Protein AF-A0A183CLP3-F1 (afdb_monomer)

Radius of gyration: 28.44 Å; Cα contacts (8 Å, |Δi|>4): 138; chains: 1; bounding box: 74×39×78 Å

Sequence (219 aa):
MEYVHDFCFVESTYYVPFNNTVPVLGQRNKGADRLNYYQWVPFILVAMALFSQFTHYFWSFCNMLSEKDLPNILRKVCGTDDGEEQSITAGIGRHFNVVLLANANDLKPEDKKRRKSHLIRTTFARNYLAVLYLFTKLLYLLVNIVQFKFISVFLGVNKLPNWGFAVLNSFMTHGSSWEHNGLFPRVTLCDLKIRQPDEHFLDFTVQCVLVANFVSLFK

Mean predicted aligned error: 13.68 Å

Foldseek 3Di:
DVVVQVVQVVDWWFDDFPVDDDDDPVPDPVPDGTPPLLVCVVVVVVVLVVLLCVLVVVLVVVVVVDPQPLVVLLCVLVVVPPDDDDDPVVVVVSVVVSLVVSLVVLPPDDDDDDDPPCVVVVVCVSSVNVVSVVVSVVVSVVSVVVSVCVVCVSQVVNVDPCSVVVCVCCCVPPNPVCSPPVRLDQKTKDWDFDDDPPDDTDIDIDIDGDVSSVVVVPD

Secondary structure (DSSP, 8-state):
-HHHHHHHHHSPPB---TTS----TTT--TTTSB-THHHHHHHHHHHHHHHHHHHHHHHHHHHHHS-S-HHHHHHHHHTT-SS----HHHHHHHHHHHHHHHHHHT-----S---TTSHHHHHHHHTHHHHHHHHHHHHHHHHHHHHHHHHHHHTT-TT-TTHHHHHHHHHHHHS--HHHH-SS-SEEEEEEEEPPSSSS-EEEEEEEE-GGGTGGG--

Structure (mmCIF, N/CA/C/O backbone):
data_AF-A0A183CLP3-F1
#
_entry.id   AF-A0A183CLP3-F1
#
loop_
_atom_site.group_PDB
_atom_site.id
_atom_site.type_symbol
_atom_site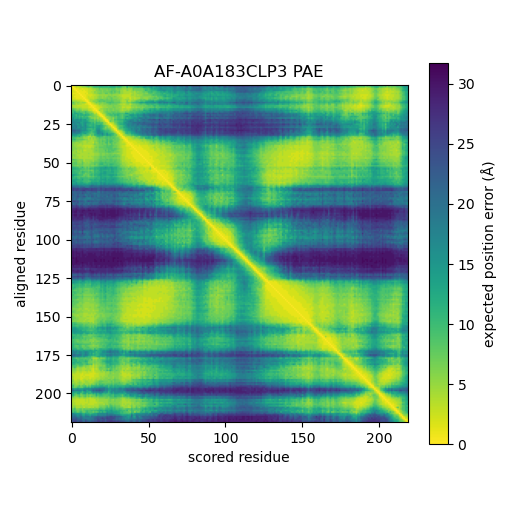.label_atom_id
_atom_site.label_alt_id
_atom_site.label_comp_id
_atom_site.label_asym_id
_atom_site.label_entity_id
_atom_site.label_seq_id
_atom_site.pdbx_PDB_ins_code
_atom_site.Cartn_x
_atom_site.Cartn_y
_atom_site.Cartn_z
_atom_site.occupancy
_atom_site.B_iso_or_equiv
_atom_site.auth_seq_id
_atom_site.auth_comp_id
_atom_site.auth_asym_id
_atom_site.auth_atom_id
_atom_site.pdbx_PDB_model_num
ATOM 1 N N . MET A 1 1 ? -15.075 -19.571 23.668 1.00 66.31 1 MET A N 1
ATOM 2 C CA . MET A 1 1 ? -14.189 -18.415 23.400 1.00 66.31 1 MET A CA 1
ATOM 3 C C . MET A 1 1 ? -13.845 -18.295 21.920 1.00 66.31 1 MET A C 1
ATOM 5 O O . MET A 1 1 ? -13.828 -17.176 21.434 1.00 66.31 1 MET A O 1
ATOM 9 N N . GLU A 1 2 ? -13.660 -19.404 21.194 1.00 81.38 2 GLU A N 1
ATOM 10 C CA . GLU A 1 2 ? -13.361 -19.394 19.745 1.00 81.38 2 GLU A CA 1
ATOM 11 C C . GLU A 1 2 ? -14.422 -18.666 18.903 1.00 81.38 2 GLU A C 1
ATOM 13 O O . GLU A 1 2 ? -14.082 -17.747 18.173 1.00 81.38 2 GLU A O 1
ATOM 18 N N . TYR A 1 3 ? -15.717 -18.947 19.111 1.00 84.75 3 TYR A N 1
ATOM 19 C CA . TYR A 1 3 ? -16.796 -18.239 18.402 1.00 84.75 3 TYR A CA 1
ATOM 20 C C . TYR A 1 3 ? -16.725 -16.710 18.543 1.00 84.75 3 TYR A C 1
ATOM 22 O O . TYR A 1 3 ? -16.920 -15.992 17.572 1.00 84.75 3 TYR A O 1
ATOM 30 N N . VAL A 1 4 ? -16.443 -16.204 19.749 1.00 83.88 4 VAL A N 1
ATOM 31 C CA . VAL A 1 4 ? -16.360 -14.757 20.006 1.00 83.88 4 VAL A CA 1
ATOM 32 C C . VAL A 1 4 ? -15.170 -14.148 19.273 1.00 83.88 4 VAL A C 1
ATOM 34 O O . VAL A 1 4 ? -15.296 -13.069 18.706 1.00 83.88 4 VAL A O 1
ATOM 37 N N . HIS A 1 5 ? -14.034 -14.845 19.264 1.00 83.25 5 HIS A N 1
ATOM 38 C CA . HIS A 1 5 ? -12.850 -14.409 18.536 1.00 83.25 5 HIS A CA 1
ATOM 39 C C . HIS A 1 5 ? -13.123 -14.319 17.030 1.00 83.25 5 HIS A C 1
ATOM 41 O O . HIS A 1 5 ? -12.868 -13.280 16.425 1.00 83.25 5 HIS A O 1
ATOM 47 N N . ASP A 1 6 ? -13.703 -15.366 16.445 1.00 84.81 6 ASP A N 1
ATOM 48 C CA . ASP A 1 6 ? -13.966 -15.418 15.006 1.00 84.81 6 ASP A CA 1
ATOM 49 C C . ASP A 1 6 ? -15.061 -14.431 14.598 1.00 84.81 6 ASP A C 1
ATOM 51 O O . ASP A 1 6 ? -14.925 -13.719 13.602 1.00 84.81 6 ASP A O 1
ATOM 55 N N . PHE A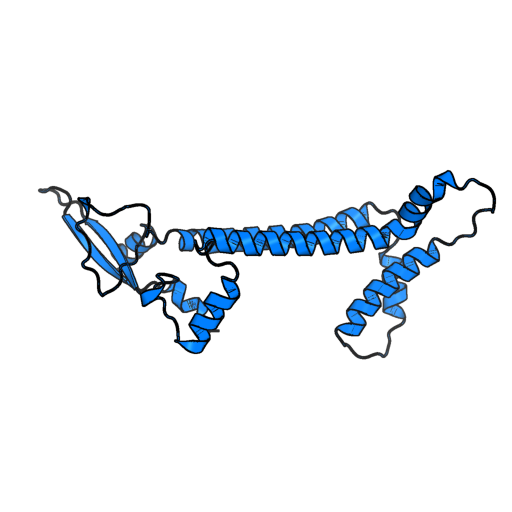 1 7 ? -16.114 -14.312 15.411 1.00 86.56 7 PHE A N 1
ATOM 56 C CA . PHE A 1 7 ? -17.159 -13.315 15.210 1.00 86.56 7 PHE A CA 1
ATOM 57 C C . PHE A 1 7 ? -16.581 -11.900 15.235 1.00 86.56 7 PHE A C 1
ATOM 59 O O . PHE A 1 7 ? -16.846 -11.126 14.324 1.00 86.56 7 PHE A O 1
ATOM 66 N N . CYS A 1 8 ? -15.757 -11.570 16.232 1.00 83.38 8 CYS A N 1
ATOM 67 C CA . CYS A 1 8 ? -15.136 -10.250 16.342 1.00 83.38 8 CYS A CA 1
ATOM 68 C C . CYS A 1 8 ? -14.033 -9.992 15.312 1.00 83.38 8 CYS A C 1
ATOM 70 O O . CYS A 1 8 ? -13.640 -8.846 15.129 1.00 83.38 8 CYS A O 1
ATOM 72 N N . PHE A 1 9 ? -13.507 -11.025 14.655 1.00 82.00 9 PHE A N 1
ATOM 73 C CA . PHE A 1 9 ? -12.582 -10.858 13.537 1.00 82.00 9 PHE 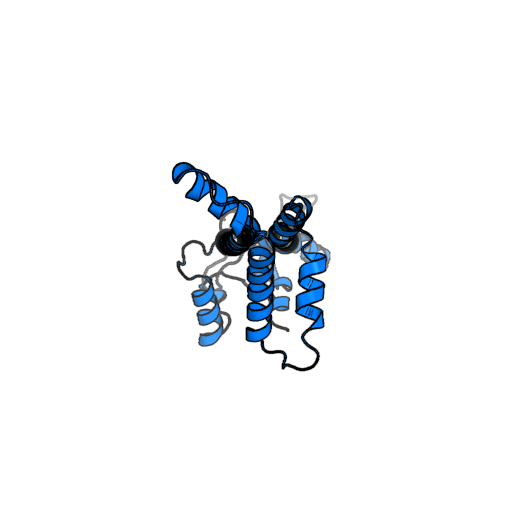A CA 1
ATOM 74 C C . PHE A 1 9 ? -13.320 -10.537 12.227 1.00 82.00 9 PHE A C 1
ATOM 76 O O . PHE A 1 9 ? -12.848 -9.732 11.417 1.00 82.00 9 PHE A O 1
ATOM 83 N N . VAL A 1 10 ? -14.475 -11.172 12.010 1.00 82.62 10 VAL A N 1
ATOM 84 C CA . VAL A 1 10 ? -15.325 -10.943 10.831 1.00 82.62 10 VAL A CA 1
ATOM 85 C C . VAL A 1 10 ? -16.116 -9.642 10.968 1.00 82.62 10 VAL A C 1
ATOM 87 O O . VAL A 1 10 ? -16.181 -8.855 10.022 1.00 82.62 10 VAL A O 1
ATOM 90 N N . GLU A 1 11 ? -16.695 -9.397 12.140 1.00 81.12 11 GLU A N 1
ATOM 91 C CA . GLU A 1 11 ? -17.378 -8.151 12.462 1.00 81.12 11 GLU A CA 1
ATOM 92 C C . GLU A 1 11 ? -16.351 -7.042 12.698 1.00 81.12 11 GLU A C 1
ATOM 94 O O . GLU A 1 11 ? -15.286 -7.230 13.280 1.00 81.12 11 GLU A O 1
ATOM 99 N N . SER A 1 12 ? -16.674 -5.844 12.238 1.00 73.88 12 SER A N 1
ATOM 100 C CA . SER A 1 12 ? -15.799 -4.692 12.375 1.00 73.88 12 SER A CA 1
ATOM 101 C C . SER A 1 12 ? -15.545 -4.319 13.845 1.00 73.88 12 SER A C 1
ATOM 103 O O . SER A 1 12 ? -16.479 -3.944 14.558 1.00 73.88 12 SER A O 1
ATOM 105 N N . THR A 1 13 ? -14.284 -4.297 14.277 1.00 82.62 13 THR A N 1
ATOM 106 C CA . THR A 1 13 ? -13.895 -3.754 15.590 1.00 82.62 13 THR A CA 1
ATOM 107 C C . THR A 1 13 ? -13.641 -2.251 15.528 1.00 82.62 13 THR A C 1
ATOM 109 O O . THR A 1 13 ? -13.466 -1.680 14.448 1.00 82.62 13 THR A O 1
ATOM 112 N N . TYR A 1 14 ? -13.627 -1.588 16.683 1.00 82.25 14 TYR A N 1
ATOM 113 C CA . TYR A 1 14 ? -13.328 -0.160 16.781 1.00 82.25 14 TYR A CA 1
ATOM 114 C C . TYR A 1 14 ? -12.374 0.140 17.940 1.00 82.25 14 TYR A C 1
ATOM 116 O O . TYR A 1 14 ? -12.229 -0.653 18.873 1.00 82.25 14 TYR A O 1
ATOM 124 N N . TYR A 1 15 ? -11.691 1.282 17.871 1.00 81.38 15 TYR A N 1
ATOM 125 C CA . TYR A 1 15 ? -10.772 1.736 18.914 1.00 81.38 15 TYR A CA 1
ATOM 126 C C . TYR A 1 15 ? -11.369 2.904 19.698 1.00 81.38 15 TYR A C 1
ATOM 128 O O . TYR A 1 15 ? -11.910 3.837 19.113 1.00 81.38 15 TYR A O 1
ATOM 136 N N . VAL A 1 16 ? -11.252 2.856 21.027 1.00 79.44 16 VAL A N 1
ATOM 137 C CA . VAL A 1 16 ? -11.600 3.962 21.926 1.00 79.44 16 VAL A CA 1
ATOM 138 C C . VAL A 1 16 ? -10.416 4.197 22.861 1.00 79.44 16 VAL A C 1
ATOM 140 O O . VAL A 1 16 ? -9.951 3.235 23.476 1.00 79.44 16 VAL A O 1
ATOM 143 N N . PRO A 1 17 ? -9.925 5.442 22.992 1.00 77.50 17 PRO A N 1
ATOM 144 C CA . PRO A 1 17 ? -8.890 5.769 23.964 1.00 77.50 17 PRO A CA 1
ATOM 145 C C . PRO A 1 17 ? -9.342 5.455 25.391 1.00 77.50 17 PRO A C 1
ATOM 147 O O . PRO A 1 17 ? -10.476 5.759 25.753 1.00 77.50 17 PRO A O 1
ATOM 150 N N . PHE A 1 18 ? -8.440 4.939 26.230 1.00 71.81 18 PHE A N 1
ATOM 151 C CA . PHE A 1 18 ? -8.744 4.574 27.624 1.00 71.81 18 PHE A CA 1
ATOM 152 C C . PHE A 1 18 ? -9.272 5.730 28.485 1.00 71.81 18 PHE A C 1
ATOM 154 O O . PHE A 1 18 ? -9.944 5.493 29.483 1.00 71.81 18 PHE A O 1
ATOM 161 N N . ASN A 1 19 ? -8.980 6.977 28.106 1.00 73.12 19 ASN A N 1
ATOM 162 C CA . ASN A 1 19 ? -9.450 8.163 28.821 1.00 73.12 19 ASN A CA 1
ATOM 163 C C . ASN A 1 19 ? -10.939 8.477 28.569 1.00 73.12 19 ASN A C 1
ATOM 165 O O . ASN A 1 19 ? -11.533 9.273 29.290 1.00 73.12 19 ASN A O 1
ATOM 169 N N . ASN A 1 20 ? -11.545 7.870 27.543 1.00 72.12 20 ASN A N 1
ATOM 170 C CA . ASN A 1 20 ? -12.933 8.108 27.165 1.00 72.12 20 ASN A CA 1
ATOM 171 C C . ASN A 1 20 ? -13.816 6.939 27.610 1.00 72.12 20 ASN A C 1
ATOM 173 O O . ASN A 1 20 ? -13.448 5.772 27.482 1.00 72.12 20 ASN A O 1
ATOM 177 N N . THR A 1 21 ? -15.020 7.245 28.093 1.00 71.31 21 THR A N 1
ATOM 178 C CA . THR A 1 21 ? -16.019 6.214 28.378 1.00 71.31 21 THR A CA 1
ATOM 179 C C . THR A 1 21 ? -16.532 5.610 27.076 1.00 71.31 21 THR A C 1
ATOM 181 O O . THR A 1 21 ? -16.711 6.297 26.069 1.00 71.31 21 THR A O 1
ATOM 184 N N . VAL A 1 22 ? -16.768 4.298 27.084 1.00 68.12 22 VAL A N 1
ATOM 185 C CA . VAL A 1 22 ? -17.326 3.592 25.930 1.00 68.12 22 VAL A CA 1
ATOM 186 C C . VAL A 1 22 ? -18.768 4.085 25.720 1.00 68.12 22 VAL A C 1
ATOM 188 O O . VAL A 1 22 ? -19.606 3.866 26.596 1.00 68.12 22 VAL A O 1
ATOM 191 N N . PRO A 1 23 ? -19.089 4.763 24.598 1.00 66.44 23 PRO A N 1
ATOM 192 C CA . PRO A 1 23 ? -20.415 5.336 24.398 1.00 66.44 23 PRO A CA 1
ATOM 193 C C . PRO A 1 23 ? -21.460 4.228 24.245 1.00 66.44 23 PRO A C 1
ATOM 195 O O . PRO A 1 23 ? -21.172 3.170 23.671 1.00 66.44 23 PRO A O 1
ATOM 198 N N . VAL A 1 24 ? -22.676 4.487 24.733 1.00 64.19 24 VAL A N 1
ATOM 199 C CA . VAL A 1 24 ? -23.820 3.566 24.655 1.00 64.19 24 VAL A CA 1
ATOM 200 C C . VAL A 1 24 ? -24.103 3.213 23.187 1.00 64.19 24 VAL A C 1
ATOM 202 O O . VAL A 1 24 ? -24.084 4.086 22.317 1.00 64.19 24 VAL A O 1
ATOM 205 N N . LEU A 1 25 ? -24.380 1.934 22.905 1.00 60.78 25 LEU A N 1
ATOM 206 C CA . LEU A 1 25 ? -24.500 1.349 21.555 1.00 60.78 25 LEU A CA 1
ATOM 207 C C . LEU A 1 25 ? -25.425 2.116 20.584 1.00 60.78 25 LEU A C 1
ATOM 209 O O . LEU A 1 25 ? -25.215 2.064 19.371 1.00 60.78 25 LEU A O 1
ATOM 213 N N . GLY A 1 26 ? -26.423 2.848 21.094 1.00 59.03 26 GLY A N 1
ATOM 214 C CA . GLY A 1 26 ? -27.368 3.648 20.302 1.00 59.03 26 GLY A CA 1
ATOM 215 C C . GLY A 1 26 ? -26.845 5.005 19.805 1.00 59.03 26 GLY A C 1
ATOM 216 O O . GLY A 1 26 ? -27.371 5.524 18.826 1.00 59.03 26 GLY A O 1
ATOM 217 N N . GLN A 1 27 ? -25.803 5.566 20.428 1.00 55.53 27 GLN A N 1
ATOM 218 C CA . GLN A 1 27 ? -25.208 6.870 20.072 1.00 55.53 27 GLN A CA 1
ATOM 219 C C . GLN A 1 27 ? -23.862 6.741 19.348 1.00 55.53 27 GLN A C 1
ATOM 221 O O . GLN A 1 27 ? -23.207 7.738 19.042 1.00 55.53 27 GLN A O 1
ATOM 226 N N . ARG A 1 28 ? -23.415 5.512 19.081 1.00 62.09 28 ARG A N 1
ATOM 227 C CA . ARG A 1 28 ? -22.107 5.269 18.482 1.00 62.09 28 ARG A CA 1
ATOM 228 C C . ARG A 1 28 ? -22.134 5.672 17.005 1.00 62.09 28 ARG A C 1
ATOM 230 O O . ARG A 1 28 ? -22.948 5.162 16.236 1.00 62.09 28 ARG A O 1
ATOM 237 N N . ASN A 1 29 ? -21.220 6.551 16.591 1.00 57.66 29 ASN A N 1
ATOM 238 C CA . ASN A 1 29 ? -20.982 6.857 15.179 1.00 57.66 29 ASN A CA 1
ATOM 239 C C . ASN A 1 29 ? -20.430 5.601 14.489 1.00 57.66 29 ASN A C 1
ATOM 241 O O . ASN A 1 29 ? -19.223 5.390 14.413 1.00 57.66 29 ASN A O 1
ATOM 245 N N . LYS A 1 30 ? -21.335 4.742 14.002 1.00 54.31 30 LYS A N 1
ATOM 246 C CA . LYS A 1 30 ? -21.045 3.392 13.486 1.00 54.31 30 LYS A CA 1
ATOM 247 C C . LYS A 1 30 ? -20.032 3.339 12.337 1.00 54.31 30 LYS A C 1
ATOM 249 O O . LYS A 1 30 ? -19.609 2.238 12.012 1.00 54.31 30 LYS A O 1
ATOM 254 N N . GLY A 1 31 ? -19.671 4.467 11.722 1.00 54.44 31 GLY A N 1
ATOM 255 C CA . GLY A 1 31 ? -18.815 4.515 10.535 1.00 54.44 31 GLY A CA 1
ATOM 256 C C . GLY A 1 31 ? -17.416 5.112 10.715 1.00 54.44 31 GLY A C 1
ATOM 257 O O . GLY A 1 31 ? -16.591 4.893 9.838 1.00 54.44 31 GLY A O 1
ATOM 258 N N . ALA A 1 32 ? -17.126 5.857 11.790 1.00 53.19 32 ALA A N 1
ATOM 259 C CA . ALA A 1 32 ? -15.898 6.667 11.844 1.00 53.19 32 ALA A CA 1
ATOM 260 C C . ALA A 1 32 ? -14.661 5.916 12.375 1.00 53.19 32 ALA A C 1
ATOM 262 O O . ALA A 1 32 ? -13.563 6.170 11.895 1.00 53.19 32 ALA A O 1
ATOM 263 N N . ASP A 1 33 ? -14.845 4.948 13.282 1.00 60.31 33 ASP A N 1
ATOM 264 C CA . ASP A 1 33 ? -13.731 4.301 14.004 1.00 60.31 33 ASP A CA 1
ATOM 265 C C . ASP A 1 33 ? -13.612 2.790 13.740 1.00 60.31 33 ASP A C 1
ATOM 267 O O . ASP A 1 33 ? -12.948 2.072 14.488 1.00 60.31 33 ASP A O 1
ATOM 271 N N . ARG A 1 34 ? -14.275 2.273 12.696 1.00 70.25 34 ARG A N 1
ATOM 272 C CA . ARG A 1 34 ? -14.263 0.835 12.387 1.00 70.25 34 ARG A CA 1
ATOM 273 C C . ARG A 1 34 ? -12.998 0.424 11.625 1.00 70.25 34 ARG A C 1
ATOM 275 O O . ARG A 1 34 ? -12.701 0.946 10.553 1.00 70.25 34 ARG A O 1
ATOM 282 N N . LEU A 1 35 ? -12.293 -0.583 12.131 1.00 73.88 35 LEU A N 1
ATOM 283 C CA . LEU A 1 35 ? -10.988 -1.058 11.651 1.00 73.88 35 LEU A CA 1
ATOM 284 C C . LEU A 1 35 ? -11.101 -2.093 10.510 1.00 73.88 35 LEU A C 1
ATOM 286 O O . LEU A 1 35 ? -10.390 -3.094 10.483 1.00 73.88 35 LEU A O 1
ATOM 290 N N . ASN A 1 36 ? -11.974 -1.852 9.528 1.00 74.88 36 ASN A N 1
ATOM 291 C CA . ASN A 1 36 ? -12.239 -2.809 8.437 1.00 74.88 36 ASN A CA 1
ATOM 292 C C . ASN A 1 36 ? -11.102 -2.968 7.425 1.00 74.88 36 ASN A C 1
ATOM 294 O O . ASN A 1 36 ? -11.107 -3.898 6.621 1.00 74.88 36 ASN A O 1
ATOM 298 N N . TYR A 1 37 ? -10.117 -2.073 7.438 1.00 78.38 37 TYR A N 1
ATOM 299 C CA . TYR A 1 37 ? -9.035 -2.096 6.461 1.00 78.38 37 TYR A CA 1
ATOM 300 C C . TYR A 1 37 ? -8.170 -3.362 6.571 1.00 78.38 37 TYR A C 1
ATOM 302 O O . TYR A 1 37 ? -7.707 -3.855 5.546 1.00 78.38 37 TYR A O 1
ATOM 310 N N . TYR A 1 38 ? -8.012 -3.955 7.763 1.00 79.25 38 TYR A N 1
ATOM 311 C CA . TYR A 1 38 ? -7.188 -5.158 7.963 1.00 79.25 38 TYR A CA 1
ATOM 312 C C . TYR A 1 38 ? -7.648 -6.369 7.145 1.00 79.25 38 TYR A C 1
ATOM 314 O O . TYR A 1 38 ? -6.811 -7.142 6.683 1.00 79.25 38 TYR A O 1
ATOM 322 N N . GLN A 1 39 ? -8.954 -6.508 6.910 1.00 83.00 39 GLN A N 1
ATOM 323 C CA . GLN A 1 39 ? -9.508 -7.593 6.094 1.00 83.00 39 GLN A CA 1
ATOM 324 C C . GLN A 1 39 ? -9.093 -7.462 4.617 1.00 83.00 39 GLN A C 1
ATOM 326 O O . GLN A 1 39 ? -8.909 -8.459 3.923 1.00 83.00 39 GLN A O 1
ATOM 331 N N . TRP A 1 40 ? -8.891 -6.229 4.141 1.00 86.25 40 TRP A N 1
ATOM 332 C CA . TRP A 1 40 ? -8.571 -5.924 2.744 1.00 86.25 40 TRP A CA 1
ATOM 333 C C . TRP A 1 40 ? -7.075 -5.770 2.461 1.00 86.25 40 TRP A C 1
ATOM 335 O O . TRP A 1 40 ? -6.668 -5.860 1.301 1.00 86.25 40 TRP A O 1
ATOM 345 N N . VAL A 1 41 ? -6.249 -5.578 3.496 1.00 87.62 41 VAL A N 1
ATOM 346 C CA . VAL A 1 41 ? -4.792 -5.396 3.366 1.00 87.62 41 VAL A CA 1
ATOM 347 C C . VAL A 1 41 ? -4.136 -6.473 2.483 1.00 87.62 41 VAL A C 1
ATOM 349 O O . VAL A 1 41 ? -3.441 -6.082 1.545 1.00 87.62 41 VAL A O 1
ATOM 352 N N . PRO A 1 42 ? -4.352 -7.793 2.681 1.00 88.50 42 PRO A N 1
ATOM 353 C CA . PRO A 1 42 ? -3.677 -8.812 1.871 1.00 88.50 42 PRO A CA 1
ATOM 354 C C . PRO A 1 42 ? -4.020 -8.717 0.379 1.00 88.50 42 PRO A C 1
ATOM 356 O O . PRO A 1 42 ? -3.134 -8.776 -0.471 1.00 88.50 42 PRO A O 1
ATOM 359 N N . PHE A 1 43 ? -5.297 -8.505 0.053 1.00 91.19 43 PHE A N 1
ATOM 360 C CA . PHE A 1 43 ? -5.761 -8.387 -1.331 1.00 91.19 43 PHE A CA 1
ATOM 361 C C . PHE A 1 43 ? -5.214 -7.130 -2.006 1.00 91.19 43 PHE A C 1
ATOM 363 O O . PHE A 1 43 ? -4.776 -7.170 -3.156 1.00 91.19 43 PHE A O 1
ATOM 370 N N . ILE A 1 44 ? -5.186 -6.021 -1.269 1.00 91.00 44 ILE A N 1
ATOM 371 C CA . ILE A 1 44 ? -4.639 -4.751 -1.738 1.00 91.00 44 ILE A CA 1
ATOM 372 C C . ILE A 1 44 ? -3.130 -4.857 -1.967 1.00 91.00 44 ILE A C 1
ATOM 374 O O . ILE A 1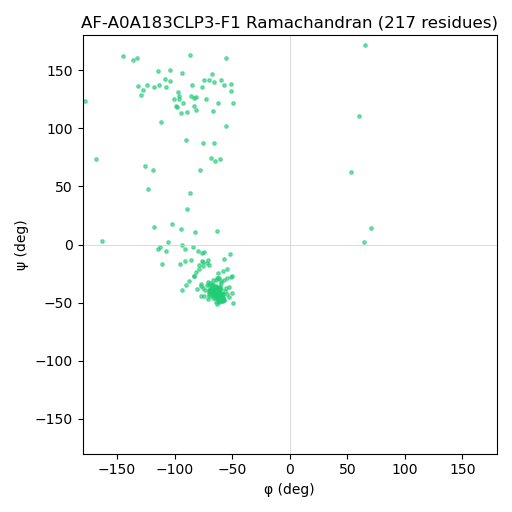 44 ? -2.645 -4.377 -2.988 1.00 91.00 44 ILE A O 1
ATOM 378 N N . LEU A 1 45 ? -2.381 -5.505 -1.072 1.00 90.31 45 LEU A N 1
ATOM 379 C CA . LEU A 1 45 ? -0.939 -5.715 -1.241 1.00 90.31 45 LEU A CA 1
ATOM 380 C C . LEU A 1 45 ? -0.633 -6.530 -2.502 1.00 90.31 45 LEU A C 1
ATOM 382 O O . LEU A 1 45 ? 0.253 -6.153 -3.269 1.00 90.31 45 LEU A O 1
ATOM 386 N N . VAL A 1 46 ? -1.401 -7.592 -2.762 1.00 93.00 46 VAL A N 1
ATOM 387 C CA . VAL A 1 46 ? -1.281 -8.373 -4.002 1.00 93.00 46 VAL A CA 1
ATOM 388 C C . VAL A 1 46 ? -1.614 -7.510 -5.220 1.00 93.00 46 VAL A C 1
ATOM 390 O O . VAL A 1 46 ? -0.845 -7.489 -6.180 1.00 93.00 46 VAL A O 1
ATOM 393 N N . ALA A 1 47 ? -2.704 -6.742 -5.179 1.00 92.12 47 ALA A N 1
ATOM 394 C CA . ALA A 1 47 ? -3.072 -5.844 -6.272 1.00 92.12 47 ALA A CA 1
ATOM 395 C C . ALA A 1 47 ? -1.991 -4.781 -6.543 1.00 92.12 47 ALA A C 1
ATOM 397 O O . ALA A 1 47 ? -1.653 -4.525 -7.699 1.00 92.12 47 ALA A O 1
ATOM 398 N N . MET A 1 48 ? -1.391 -4.205 -5.498 1.00 91.56 48 MET A N 1
ATOM 399 C CA . MET A 1 48 ? -0.276 -3.263 -5.629 1.00 91.56 48 MET A CA 1
ATOM 400 C C . MET A 1 48 ? 0.968 -3.937 -6.217 1.00 91.56 48 MET A C 1
ATOM 402 O O . MET A 1 48 ? 1.611 -3.359 -7.094 1.00 91.56 48 MET A O 1
ATOM 406 N N . ALA A 1 49 ? 1.289 -5.166 -5.810 1.00 91.56 49 ALA A N 1
ATOM 407 C CA . ALA A 1 49 ? 2.400 -5.918 -6.390 1.00 91.56 49 ALA A CA 1
ATOM 408 C C . ALA A 1 49 ? 2.184 -6.182 -7.891 1.00 91.56 49 ALA A C 1
ATOM 410 O O . ALA A 1 49 ? 3.075 -5.921 -8.702 1.00 91.56 49 ALA A O 1
ATOM 411 N N . LEU A 1 50 ? 0.977 -6.604 -8.281 1.00 92.00 50 LEU A N 1
ATOM 412 C CA . LEU A 1 50 ? 0.605 -6.802 -9.686 1.00 92.00 50 LEU A CA 1
ATOM 413 C C . LEU A 1 50 ? 0.672 -5.494 -10.486 1.00 92.00 50 LEU A C 1
ATOM 415 O O . LEU A 1 50 ? 1.176 -5.476 -11.610 1.00 92.00 50 LEU A O 1
ATOM 419 N N . PHE A 1 51 ? 0.221 -4.385 -9.896 1.00 89.94 51 PHE A N 1
ATOM 420 C CA . PHE A 1 51 ? 0.296 -3.066 -10.522 1.00 89.94 51 PHE A CA 1
ATOM 421 C C . PHE A 1 51 ? 1.740 -2.571 -10.688 1.00 89.94 51 PHE A C 1
ATOM 423 O O . PHE A 1 51 ? 2.063 -1.944 -11.692 1.00 89.94 51 PHE A O 1
ATOM 430 N N . SER A 1 52 ? 2.641 -2.895 -9.757 1.00 88.88 52 SER A N 1
ATOM 431 C CA . SER A 1 52 ? 4.073 -2.614 -9.928 1.00 88.88 52 SER A CA 1
ATOM 432 C C . SER A 1 52 ? 4.661 -3.442 -11.076 1.00 88.88 52 SER A C 1
ATOM 434 O O . SER A 1 52 ? 5.340 -2.911 -11.960 1.00 88.88 52 SER A O 1
ATOM 436 N N . GLN A 1 53 ? 4.303 -4.727 -11.144 1.00 89.88 53 GLN A N 1
ATOM 437 C CA . GLN A 1 53 ? 4.754 -5.635 -12.197 1.00 89.88 53 GLN A CA 1
ATOM 438 C C . GLN A 1 53 ? 4.275 -5.215 -13.596 1.00 89.88 53 GLN A C 1
ATOM 440 O O . GLN A 1 53 ? 4.976 -5.443 -14.585 1.00 89.88 53 GLN A O 1
ATOM 445 N N . PHE A 1 54 ? 3.127 -4.539 -13.696 1.00 88.75 54 PHE A N 1
ATOM 446 C CA . PHE A 1 54 ? 2.627 -3.988 -14.958 1.00 88.75 54 PHE A CA 1
ATOM 447 C C . PHE A 1 54 ? 3.669 -3.117 -15.673 1.00 88.75 54 PHE A C 1
ATOM 449 O O . PHE A 1 54 ? 3.792 -3.188 -16.892 1.00 88.75 54 PHE A O 1
ATOM 456 N N . THR A 1 55 ? 4.482 -2.356 -14.936 1.00 85.19 55 THR A N 1
ATOM 457 C CA . THR A 1 55 ? 5.535 -1.517 -15.535 1.00 85.19 55 THR A CA 1
ATOM 458 C C . THR A 1 55 ? 6.644 -2.341 -16.200 1.00 85.19 55 THR A C 1
ATOM 460 O O . THR A 1 55 ? 7.133 -1.977 -17.272 1.00 85.19 55 THR A O 1
ATOM 463 N N . HIS A 1 56 ? 6.997 -3.492 -15.621 1.00 83.81 56 HIS A N 1
ATOM 464 C CA . HIS A 1 56 ? 7.953 -4.436 -16.198 1.00 83.81 56 HIS A CA 1
ATOM 465 C C . HIS A 1 56 ? 7.389 -5.130 -17.437 1.00 83.81 56 HIS A C 1
ATOM 467 O O . HIS A 1 56 ? 8.086 -5.252 -18.447 1.00 83.81 56 HIS A O 1
ATOM 473 N N . TYR A 1 57 ? 6.121 -5.543 -17.389 1.00 87.69 57 TYR A N 1
ATOM 474 C CA . TYR A 1 57 ? 5.455 -6.118 -18.556 1.00 87.69 57 TYR A CA 1
ATOM 475 C C . TYR A 1 57 ? 5.314 -5.104 -19.684 1.00 87.69 57 TYR A C 1
ATOM 477 O O . TYR A 1 57 ? 5.555 -5.455 -20.835 1.00 87.69 57 TYR A O 1
ATOM 485 N N . PHE A 1 58 ? 5.013 -3.846 -19.361 1.00 85.88 58 PHE A N 1
ATOM 486 C CA . PHE A 1 58 ? 4.957 -2.763 -20.334 1.00 85.88 58 PHE A CA 1
ATOM 487 C C . PHE A 1 58 ? 6.296 -2.600 -21.071 1.00 85.88 58 PHE A C 1
ATOM 489 O O . PHE A 1 58 ? 6.324 -2.604 -22.299 1.00 85.88 58 PHE A O 1
ATOM 496 N N . TRP A 1 59 ? 7.419 -2.572 -20.343 1.00 83.38 59 TRP A N 1
ATOM 497 C CA . TRP A 1 59 ? 8.762 -2.553 -20.940 1.00 83.38 59 TRP A CA 1
ATOM 498 C C . TRP A 1 59 ? 9.026 -3.764 -21.837 1.00 83.38 59 TRP A C 1
ATOM 500 O O . TRP A 1 59 ? 9.476 -3.614 -22.972 1.00 83.38 59 TRP A O 1
ATOM 510 N N . SER A 1 60 ? 8.728 -4.968 -21.347 1.00 82.38 60 SER A N 1
ATOM 511 C CA . SER A 1 60 ? 8.918 -6.207 -22.105 1.00 82.38 60 SER A CA 1
ATOM 512 C C . SE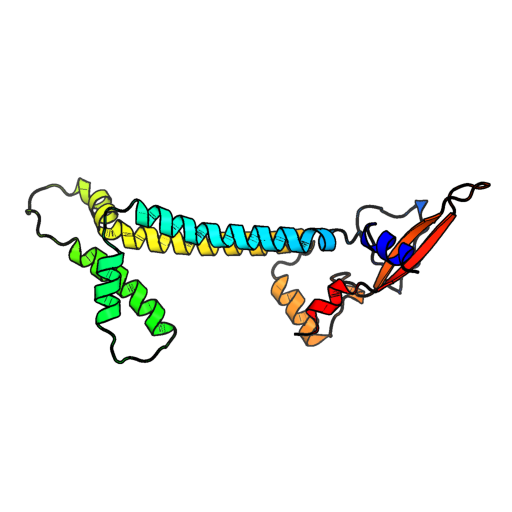R A 1 60 ? 8.086 -6.230 -23.389 1.00 82.38 60 SER A C 1
ATOM 514 O O . SER A 1 60 ? 8.588 -6.621 -24.438 1.00 82.38 60 SER A O 1
ATOM 516 N N . PHE A 1 61 ? 6.834 -5.780 -23.322 1.00 84.00 61 PHE A N 1
ATOM 517 C CA . PHE A 1 61 ? 5.928 -5.703 -24.461 1.00 84.00 61 PHE A CA 1
ATOM 518 C C . PHE A 1 61 ? 6.397 -4.675 -25.496 1.00 84.00 61 PHE A C 1
ATOM 520 O O . PHE A 1 61 ? 6.468 -4.989 -26.683 1.00 84.00 61 PHE A O 1
ATOM 527 N N . CYS A 1 62 ? 6.797 -3.475 -25.064 1.00 79.56 62 CYS A N 1
ATOM 528 C CA . CYS A 1 62 ? 7.349 -2.472 -25.973 1.00 79.56 62 CYS A CA 1
ATOM 529 C C . CYS A 1 62 ? 8.670 -2.926 -26.615 1.00 79.56 62 CYS A C 1
ATOM 531 O O . CYS A 1 62 ? 8.894 -2.647 -27.789 1.00 79.56 62 CYS A O 1
ATOM 533 N N . ASN A 1 63 ? 9.518 -3.663 -25.890 1.00 74.62 63 ASN A N 1
ATOM 534 C CA . ASN A 1 63 ? 10.729 -4.254 -26.466 1.00 74.62 63 ASN A CA 1
ATOM 535 C C . ASN A 1 63 ? 10.422 -5.373 -27.459 1.00 74.62 63 ASN A C 1
ATOM 537 O O . ASN A 1 63 ? 11.103 -5.467 -28.469 1.00 74.62 63 ASN A O 1
ATOM 541 N N . MET A 1 64 ? 9.407 -6.199 -27.194 1.00 73.00 64 MET A N 1
ATOM 542 C CA . MET A 1 64 ? 8.981 -7.265 -28.106 1.00 73.00 64 MET A CA 1
ATOM 543 C C . MET A 1 64 ? 8.443 -6.707 -29.429 1.00 73.00 64 MET A C 1
ATOM 545 O O . MET A 1 64 ? 8.670 -7.292 -30.481 1.00 73.00 64 MET A O 1
ATOM 549 N N . LEU A 1 65 ? 7.746 -5.569 -29.382 1.00 75.19 65 LEU A N 1
ATOM 550 C CA . LEU A 1 65 ? 7.283 -4.862 -30.579 1.00 75.19 65 LEU A CA 1
ATOM 551 C C . LEU A 1 65 ? 8.408 -4.116 -31.309 1.00 75.19 65 LEU A C 1
ATOM 553 O O . LEU A 1 65 ? 8.247 -3.743 -32.469 1.00 75.19 65 LEU A O 1
ATOM 557 N N . SER A 1 66 ? 9.532 -3.865 -30.637 1.00 68.69 66 SER A N 1
ATOM 558 C CA . SER A 1 66 ? 10.679 -3.196 -31.231 1.00 68.69 66 SER A CA 1
ATOM 559 C C . SER A 1 66 ? 11.494 -4.209 -32.035 1.00 68.69 66 SER A C 1
ATOM 561 O O . SER A 1 66 ? 12.124 -5.090 -31.468 1.00 68.69 66 SER A O 1
ATOM 563 N N . GLU A 1 67 ? 11.574 -4.028 -33.354 1.00 64.06 67 GLU A N 1
ATOM 564 C CA . GLU A 1 67 ? 12.339 -4.853 -34.318 1.00 64.06 67 GLU A CA 1
ATOM 565 C C . GLU A 1 67 ? 13.876 -4.833 -34.099 1.00 64.06 67 GLU A C 1
ATOM 567 O O . GLU A 1 67 ? 14.665 -5.257 -34.938 1.00 64.06 67 GLU A O 1
ATOM 572 N N . LYS A 1 68 ? 14.339 -4.301 -32.965 1.00 62.69 68 LYS A N 1
ATOM 573 C CA . LYS A 1 68 ? 15.752 -4.173 -32.607 1.00 62.69 68 LYS A CA 1
ATOM 574 C C . LYS A 1 68 ? 16.123 -5.337 -31.690 1.00 62.69 68 LYS A C 1
ATOM 576 O O . LYS A 1 68 ? 15.596 -5.419 -30.584 1.00 62.69 68 LYS A O 1
ATOM 581 N N . ASP A 1 69 ? 17.059 -6.187 -32.119 1.00 63.53 69 ASP A N 1
ATOM 582 C CA . ASP A 1 69 ? 17.569 -7.354 -31.375 1.00 63.53 69 ASP A CA 1
ATOM 583 C C . ASP A 1 69 ? 18.316 -6.968 -30.077 1.00 63.53 69 ASP A C 1
ATOM 585 O O . ASP A 1 69 ? 19.540 -7.094 -29.941 1.00 63.53 69 ASP A O 1
ATOM 589 N N . LEU A 1 70 ? 17.567 -6.517 -29.074 1.00 65.44 70 LEU A N 1
ATOM 590 C CA . LEU A 1 70 ? 18.062 -6.211 -27.736 1.00 65.44 70 LEU A CA 1
ATOM 591 C C . LEU A 1 70 ? 18.790 -7.400 -27.068 1.00 65.44 70 LEU A C 1
ATOM 593 O O . LEU A 1 70 ? 19.817 -7.154 -26.432 1.00 65.44 70 LEU A O 1
ATOM 597 N N . PRO A 1 71 ? 18.368 -8.675 -27.237 1.00 66.31 71 PRO A N 1
ATOM 598 C CA . PRO A 1 71 ? 19.082 -9.826 -26.673 1.00 66.31 71 PRO A CA 1
ATOM 599 C C . PRO A 1 71 ? 20.504 -9.992 -27.227 1.00 66.31 71 PRO A C 1
ATOM 601 O O . PRO A 1 71 ? 21.426 -10.312 -26.477 1.00 66.31 71 PRO A O 1
ATOM 604 N N . ASN A 1 72 ? 20.712 -9.718 -28.520 1.00 65.12 72 ASN A N 1
ATOM 605 C CA . ASN A 1 72 ? 22.033 -9.802 -29.150 1.00 65.12 72 ASN A CA 1
ATOM 606 C C . ASN A 1 72 ? 22.962 -8.679 -28.663 1.00 65.12 72 ASN A C 1
ATOM 608 O O . ASN A 1 72 ? 24.160 -8.897 -28.476 1.00 65.12 72 ASN A O 1
ATOM 612 N N . ILE A 1 73 ? 22.413 -7.487 -28.408 1.00 65.94 73 ILE A N 1
ATOM 613 C CA . ILE A 1 73 ? 23.156 -6.350 -27.841 1.00 65.94 73 ILE A CA 1
ATOM 614 C C . ILE A 1 73 ? 23.507 -6.624 -26.375 1.00 65.94 73 ILE A C 1
ATOM 616 O O . ILE A 1 73 ? 24.654 -6.438 -25.975 1.00 65.94 73 ILE A O 1
ATOM 620 N N . LEU A 1 74 ? 22.556 -7.138 -25.592 1.00 67.12 74 LEU A N 1
ATOM 621 C CA . LEU A 1 74 ? 22.780 -7.550 -24.204 1.00 67.12 74 LEU A CA 1
ATOM 622 C C . LEU A 1 74 ? 23.868 -8.619 -24.104 1.00 67.12 74 LEU A C 1
ATOM 624 O O . LEU A 1 74 ? 24.742 -8.507 -23.251 1.00 67.12 74 LEU A O 1
ATOM 628 N N . ARG A 1 75 ? 23.875 -9.608 -25.005 1.00 67.38 75 ARG A N 1
ATOM 629 C CA . ARG A 1 75 ? 24.919 -10.641 -25.048 1.00 67.38 75 ARG A CA 1
ATOM 630 C C . ARG A 1 75 ? 26.300 -10.068 -25.373 1.00 67.38 75 ARG A C 1
ATOM 632 O O . ARG A 1 75 ? 27.280 -10.520 -24.795 1.00 67.38 75 ARG A O 1
ATOM 639 N N . LYS A 1 76 ? 26.382 -9.060 -26.249 1.00 65.38 76 LYS A N 1
ATOM 640 C CA . LYS A 1 76 ? 27.642 -8.359 -26.558 1.00 65.38 76 LYS A CA 1
ATOM 641 C C . LYS A 1 76 ? 28.171 -7.545 -25.378 1.00 65.38 76 LYS A C 1
ATOM 643 O O . LYS A 1 76 ? 29.371 -7.554 -25.162 1.00 65.38 76 LYS A O 1
ATOM 648 N N . VAL A 1 77 ? 27.297 -6.872 -24.627 1.00 64.81 77 VAL A N 1
ATOM 649 C CA . VAL A 1 77 ? 27.689 -6.063 -23.454 1.00 64.81 77 VAL A CA 1
ATOM 650 C C . VAL A 1 77 ? 27.999 -6.932 -22.237 1.00 64.81 77 VAL A C 1
ATOM 652 O O . VAL A 1 77 ? 28.893 -6.620 -21.460 1.00 64.81 77 VAL A O 1
ATOM 655 N N . CYS A 1 78 ? 27.262 -8.027 -22.061 1.00 63.62 78 CYS A N 1
ATOM 656 C CA . CYS A 1 78 ? 27.447 -8.933 -20.932 1.00 63.62 78 CYS A CA 1
ATOM 657 C C . CYS A 1 78 ? 28.602 -9.922 -21.152 1.00 63.62 78 CYS A C 1
ATOM 659 O O . CYS A 1 78 ? 29.149 -10.425 -20.181 1.00 63.62 78 CYS A O 1
ATOM 661 N N . GLY A 1 79 ? 28.976 -10.201 -22.406 1.00 63.12 79 GLY A N 1
ATOM 662 C CA . GLY A 1 79 ? 30.114 -11.057 -22.755 1.00 63.12 79 GLY A CA 1
ATOM 663 C C . GLY A 1 79 ? 31.475 -10.351 -22.761 1.00 63.12 79 GLY A C 1
ATOM 664 O O . GLY A 1 79 ? 32.475 -10.997 -23.035 1.00 63.12 79 GLY A O 1
ATOM 665 N N . THR A 1 80 ? 31.524 -9.040 -22.505 1.00 58.22 80 THR A N 1
ATOM 666 C CA . THR A 1 80 ? 32.775 -8.262 -22.390 1.00 58.22 80 THR A CA 1
ATOM 667 C C . THR A 1 80 ? 33.296 -8.133 -20.957 1.00 58.22 80 THR A C 1
ATOM 669 O O . THR A 1 80 ? 34.327 -7.504 -20.753 1.00 58.22 80 THR A O 1
ATOM 672 N N . ASP A 1 81 ? 32.600 -8.699 -19.970 1.00 57.62 81 ASP A N 1
ATOM 673 C CA . ASP A 1 81 ? 32.785 -8.384 -18.551 1.00 57.62 81 ASP A CA 1
ATOM 674 C C . ASP A 1 81 ? 33.230 -9.630 -17.757 1.00 57.62 81 ASP A C 1
ATOM 676 O O . ASP A 1 81 ? 32.522 -10.124 -16.883 1.00 57.62 81 ASP A O 1
ATOM 680 N N . ASP A 1 82 ? 34.417 -10.155 -18.074 1.00 52.91 82 ASP A N 1
ATOM 681 C CA . ASP A 1 82 ? 35.025 -11.293 -17.360 1.00 52.91 82 ASP A CA 1
ATOM 682 C C . ASP A 1 82 ? 35.767 -10.881 -16.067 1.00 52.91 82 ASP A C 1
ATOM 684 O O . ASP A 1 82 ? 36.477 -11.703 -15.488 1.00 52.91 82 ASP A O 1
ATOM 688 N N . GLY A 1 83 ? 35.643 -9.638 -15.567 1.00 56.06 83 GLY A N 1
ATOM 689 C CA . GLY A 1 83 ? 36.525 -9.234 -14.461 1.00 56.06 83 GLY A CA 1
ATOM 690 C C . GLY A 1 83 ? 36.225 -8.026 -13.579 1.00 56.06 83 GLY A C 1
ATOM 691 O O . GLY A 1 83 ? 37.061 -7.782 -12.715 1.00 56.06 83 GLY A O 1
ATOM 692 N N . GLU A 1 84 ? 35.117 -7.282 -13.704 1.00 52.44 84 GLU A N 1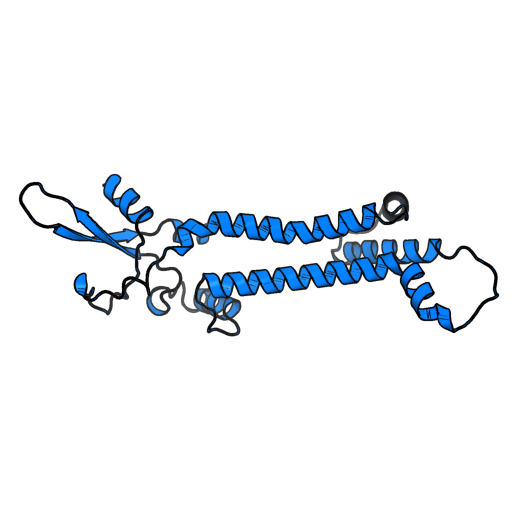
ATOM 693 C CA . GLU A 1 84 ? 34.961 -6.046 -12.908 1.00 52.44 84 GLU A CA 1
ATOM 694 C C . GLU A 1 84 ? 33.774 -6.031 -11.925 1.00 52.44 84 GLU A C 1
ATOM 696 O O . GLU A 1 84 ? 32.650 -6.465 -12.193 1.00 52.44 84 GLU A O 1
ATOM 701 N N . GLU A 1 85 ? 34.116 -5.555 -10.731 1.00 51.69 85 GLU A N 1
ATOM 702 C CA . GLU A 1 85 ? 33.466 -5.628 -9.428 1.00 51.69 85 GLU A CA 1
ATOM 703 C C . GLU A 1 85 ? 31.985 -5.196 -9.422 1.00 51.69 85 GLU A C 1
ATOM 705 O O . GLU A 1 85 ? 31.598 -4.141 -9.934 1.00 51.69 85 GLU A O 1
ATOM 710 N N . GLN A 1 86 ? 31.136 -6.023 -8.797 1.00 53.72 86 GLN A N 1
ATOM 711 C CA . GLN A 1 86 ? 29.690 -5.824 -8.646 1.00 53.72 86 GLN A CA 1
ATOM 712 C C . GLN A 1 86 ? 29.360 -4.642 -7.714 1.00 53.72 86 GLN A C 1
ATOM 714 O O . GLN A 1 86 ? 28.901 -4.824 -6.589 1.00 53.72 86 GLN A O 1
ATOM 719 N N . SER A 1 87 ? 29.541 -3.409 -8.182 1.00 54.22 87 SER A N 1
ATOM 720 C CA . SER A 1 87 ? 28.947 -2.229 -7.543 1.00 54.22 87 SER A CA 1
ATOM 721 C C . SER A 1 87 ? 27.599 -1.884 -8.193 1.00 54.22 87 SER A C 1
ATOM 723 O O . SER A 1 87 ? 27.395 -2.069 -9.394 1.00 54.22 87 SER A O 1
ATOM 725 N N . ILE A 1 88 ? 26.648 -1.352 -7.416 1.00 55.38 88 ILE A N 1
ATOM 726 C CA . ILE A 1 88 ? 25.329 -0.887 -7.909 1.00 55.38 88 ILE A CA 1
ATOM 727 C C . ILE A 1 88 ? 25.497 0.139 -9.054 1.00 55.38 88 ILE A C 1
ATOM 729 O O . ILE A 1 88 ? 24.686 0.204 -9.982 1.00 55.38 88 ILE A O 1
ATOM 733 N N . THR A 1 89 ? 26.605 0.883 -9.036 1.00 56.41 89 THR A N 1
ATOM 734 C CA . THR A 1 89 ? 27.045 1.826 -10.070 1.00 56.41 89 THR A CA 1
ATOM 735 C C . THR A 1 89 ? 27.351 1.135 -11.404 1.00 56.41 89 THR A C 1
ATOM 737 O O . THR A 1 89 ? 26.977 1.652 -12.459 1.00 56.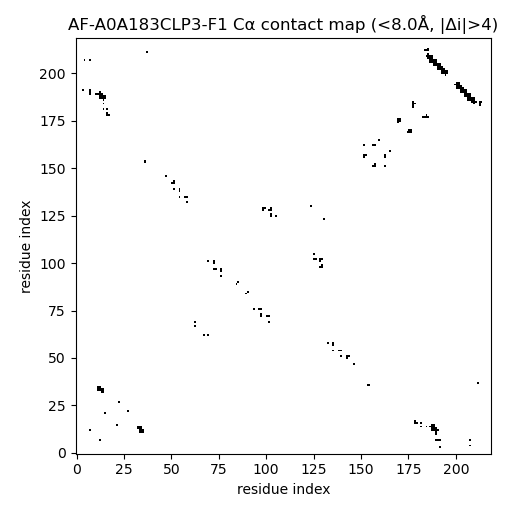41 89 THR A O 1
ATOM 740 N N . ALA A 1 90 ? 27.942 -0.065 -11.375 1.00 59.34 90 ALA A N 1
ATOM 741 C CA . ALA A 1 90 ? 28.213 -0.868 -12.568 1.00 59.34 90 ALA A CA 1
ATOM 742 C C . ALA A 1 90 ? 26.918 -1.369 -13.231 1.00 59.34 90 ALA A C 1
ATOM 744 O O . ALA A 1 90 ? 26.814 -1.390 -14.456 1.00 59.34 90 ALA A O 1
ATOM 745 N N . GLY A 1 91 ? 25.882 -1.688 -12.445 1.00 60.28 91 GLY A N 1
ATOM 746 C CA . GLY A 1 91 ? 24.573 -2.090 -12.978 1.00 60.28 91 GLY A CA 1
ATOM 747 C C . GLY A 1 91 ? 23.904 -0.989 -13.811 1.00 60.28 91 GLY A C 1
ATOM 748 O O . GLY A 1 91 ? 23.424 -1.237 -14.920 1.00 60.28 91 GLY A O 1
ATOM 749 N N . ILE A 1 92 ? 23.927 0.252 -13.316 1.00 60.44 92 ILE A N 1
ATOM 750 C CA . ILE A 1 92 ? 23.406 1.422 -14.044 1.00 60.44 92 ILE A CA 1
ATOM 751 C C . ILE A 1 92 ? 24.266 1.712 -15.283 1.00 60.44 92 ILE A C 1
ATOM 753 O O . ILE A 1 92 ? 23.718 1.961 -16.360 1.00 60.44 92 ILE A O 1
ATOM 757 N N . GLY A 1 93 ? 25.594 1.610 -15.152 1.00 65.56 93 GLY A N 1
ATOM 758 C CA . GLY A 1 93 ? 26.537 1.756 -16.263 1.00 65.56 93 GLY A CA 1
ATOM 759 C C . GLY A 1 93 ? 26.280 0.759 -17.395 1.00 65.56 93 GLY A C 1
ATOM 760 O O . GLY A 1 93 ? 26.227 1.151 -18.559 1.00 65.56 93 GLY A O 1
ATOM 761 N N . ARG A 1 94 ? 26.005 -0.510 -17.069 1.00 65.38 94 ARG A N 1
ATOM 762 C CA . ARG A 1 94 ? 25.656 -1.554 -18.048 1.00 65.38 94 ARG A CA 1
ATOM 763 C C . ARG A 1 94 ? 24.369 -1.235 -18.805 1.00 65.38 94 ARG A C 1
ATOM 765 O O . ARG A 1 94 ? 24.358 -1.297 -20.032 1.00 65.38 94 ARG A O 1
ATOM 772 N N . HIS A 1 95 ? 23.299 -0.839 -18.112 1.00 66.25 95 HIS A N 1
ATOM 773 C CA . HIS A 1 95 ? 22.044 -0.462 -18.776 1.00 66.25 95 HIS A CA 1
ATOM 774 C C . HIS A 1 95 ? 22.213 0.751 -19.699 1.00 66.25 95 HIS A C 1
ATOM 776 O O . HIS A 1 95 ? 21.667 0.765 -20.804 1.00 66.25 95 HIS A O 1
ATOM 782 N N . PHE A 1 96 ? 22.997 1.745 -19.278 1.00 68.75 96 PHE A N 1
ATOM 783 C CA . PHE A 1 96 ? 23.294 2.919 -20.096 1.00 68.75 96 PHE A CA 1
ATOM 784 C C . PHE A 1 96 ? 24.140 2.558 -21.326 1.00 68.75 96 PHE A C 1
ATOM 786 O O . PHE A 1 96 ? 23.805 2.965 -22.438 1.00 68.75 96 PHE A O 1
ATOM 793 N N . ASN A 1 97 ? 25.160 1.710 -21.160 1.00 67.31 97 ASN A N 1
ATOM 794 C CA . ASN A 1 97 ? 25.994 1.207 -22.254 1.00 67.31 97 ASN A CA 1
ATOM 795 C C . ASN A 1 97 ? 25.197 0.386 -23.277 1.00 67.31 97 ASN A C 1
ATOM 797 O O . ASN A 1 97 ? 25.401 0.558 -24.476 1.00 67.31 97 ASN A O 1
ATOM 801 N N . VAL A 1 98 ? 24.239 -0.443 -22.841 1.00 68.62 98 VAL A N 1
ATOM 802 C CA . VAL A 1 98 ? 23.327 -1.170 -23.748 1.00 68.62 98 VAL A CA 1
ATOM 803 C C . VAL A 1 98 ? 22.521 -0.198 -24.607 1.00 68.62 98 VAL A C 1
ATOM 805 O O . VAL A 1 98 ? 22.443 -0.371 -25.822 1.00 68.62 98 VAL A O 1
ATOM 808 N N . VAL A 1 99 ? 21.954 0.847 -24.001 1.00 67.94 99 VAL A N 1
ATOM 809 C CA . VAL A 1 99 ? 21.170 1.864 -24.717 1.00 67.94 99 VAL A CA 1
ATOM 810 C C . VAL A 1 99 ? 22.048 2.675 -25.678 1.00 67.94 99 VAL A C 1
ATOM 812 O O . VAL A 1 99 ? 21.638 2.941 -26.809 1.00 67.94 99 VAL A O 1
ATOM 815 N N . LEU A 1 100 ? 23.266 3.037 -25.267 1.00 67.69 100 LEU A N 1
ATOM 816 C CA . LEU A 1 100 ? 24.225 3.751 -26.113 1.00 67.69 100 LEU A CA 1
ATOM 817 C C . LEU A 1 100 ? 24.678 2.912 -27.311 1.00 67.69 100 LEU A C 1
ATOM 819 O O . LEU A 1 100 ? 24.661 3.410 -28.433 1.00 67.69 100 LEU A O 1
ATOM 823 N N . LEU A 1 101 ? 25.032 1.643 -27.101 1.00 65.50 101 LEU A N 1
ATOM 824 C CA . LEU A 1 101 ? 25.467 0.736 -28.168 1.00 65.50 101 LEU A CA 1
ATOM 825 C C . LEU A 1 101 ? 24.322 0.361 -29.112 1.00 65.50 101 LEU A C 1
ATOM 827 O O . LEU A 1 101 ? 24.540 0.208 -30.314 1.00 65.50 101 LEU A O 1
ATOM 831 N N . ALA A 1 102 ? 23.095 0.263 -28.597 1.00 64.62 102 ALA A N 1
ATOM 832 C CA . ALA A 1 102 ? 21.908 0.083 -29.422 1.00 64.62 102 ALA A CA 1
ATOM 833 C C . ALA A 1 102 ? 21.646 1.298 -30.325 1.00 64.62 102 ALA A C 1
ATOM 835 O O . ALA A 1 102 ? 21.323 1.124 -31.498 1.00 64.62 102 ALA A O 1
ATOM 836 N N . ASN A 1 103 ? 21.844 2.517 -29.810 1.00 64.06 103 ASN A N 1
ATOM 837 C CA . ASN A 1 103 ? 21.762 3.739 -30.613 1.00 64.06 103 ASN A CA 1
ATOM 838 C C . ASN A 1 103 ? 22.952 3.877 -31.583 1.00 64.06 103 ASN A C 1
ATOM 840 O O . ASN A 1 103 ? 22.785 4.428 -32.667 1.00 64.06 103 ASN A O 1
ATOM 844 N N . ALA A 1 104 ? 24.141 3.382 -31.214 1.00 63.31 104 ALA A N 1
ATOM 845 C CA . ALA A 1 104 ? 25.350 3.454 -32.034 1.00 63.31 104 ALA A CA 1
ATOM 846 C C . ALA A 1 104 ? 25.325 2.485 -33.227 1.00 63.31 104 ALA A C 1
ATOM 848 O O . ALA A 1 104 ? 25.734 2.855 -34.322 1.00 63.31 104 ALA A O 1
ATOM 849 N N . ASN A 1 105 ? 24.801 1.268 -33.049 1.00 60.47 105 ASN A N 1
ATOM 850 C CA . ASN A 1 105 ? 24.656 0.290 -34.137 1.00 60.47 105 ASN A CA 1
ATOM 851 C C . ASN A 1 105 ? 23.581 0.685 -35.169 1.00 60.47 105 ASN A C 1
ATOM 853 O O . ASN A 1 105 ? 23.597 0.174 -36.287 1.00 60.47 105 ASN A O 1
ATOM 857 N N . ASP A 1 106 ? 22.685 1.613 -34.818 1.00 58.75 106 ASP A N 1
ATOM 858 C CA . ASP A 1 106 ? 21.728 2.243 -35.740 1.00 58.75 106 ASP A CA 1
ATOM 859 C C . ASP A 1 106 ? 22.405 3.306 -36.643 1.00 58.75 106 ASP A C 1
ATOM 861 O O . ASP A 1 106 ? 21.793 3.803 -37.588 1.00 58.75 106 ASP A O 1
ATOM 865 N N . LEU A 1 107 ? 23.688 3.647 -36.407 1.00 53.66 107 LEU A N 1
ATOM 866 C CA . LEU A 1 107 ? 24.531 4.389 -37.358 1.00 53.66 107 LEU A CA 1
ATOM 867 C C . LEU A 1 107 ? 25.043 3.448 -38.464 1.00 53.66 107 LEU A C 1
ATOM 869 O O . LEU A 1 107 ? 26.247 3.252 -38.630 1.00 53.66 107 LEU A O 1
ATOM 873 N N . LYS A 1 108 ? 24.150 2.894 -39.285 1.00 49.94 108 LYS A N 1
ATOM 874 C CA . LYS A 1 108 ? 24.562 2.579 -40.660 1.00 49.94 108 LYS A CA 1
ATOM 875 C C . LYS A 1 108 ? 24.595 3.894 -41.452 1.00 49.94 108 LYS A C 1
ATOM 877 O O . LYS A 1 108 ? 23.694 4.718 -41.282 1.00 49.94 108 LYS A O 1
ATOM 882 N N . PRO A 1 109 ? 25.630 4.150 -42.271 1.00 45.28 109 PRO A N 1
ATOM 883 C CA . PRO A 1 109 ? 25.739 5.391 -43.019 1.00 45.28 109 PRO A CA 1
ATOM 884 C C . PRO A 1 109 ? 24.762 5.345 -44.198 1.00 45.28 109 PRO A C 1
ATOM 886 O O . PRO A 1 109 ? 25.129 4.925 -45.287 1.00 45.28 109 PRO A O 1
ATOM 889 N N . GLU A 1 110 ? 23.512 5.751 -43.985 1.00 49.28 110 GLU A N 1
ATOM 890 C CA . GLU A 1 110 ? 22.608 6.051 -45.097 1.00 49.28 110 GLU A CA 1
ATOM 891 C C . GLU A 1 110 ? 22.805 7.494 -45.577 1.00 49.28 110 GLU A C 1
ATOM 893 O O . GLU A 1 110 ? 22.994 8.436 -44.799 1.00 49.28 110 GLU A O 1
ATOM 898 N N . ASP A 1 111 ? 22.817 7.622 -46.899 1.00 44.91 111 ASP A N 1
ATOM 899 C CA . ASP A 1 111 ? 23.373 8.713 -47.680 1.00 44.91 111 ASP A CA 1
ATOM 900 C C . ASP A 1 111 ? 22.943 10.136 -47.285 1.00 44.91 111 ASP A C 1
ATOM 902 O O . ASP A 1 111 ? 21.776 10.472 -47.059 1.00 44.91 111 ASP A O 1
ATOM 906 N N . LYS A 1 112 ? 23.943 11.027 -47.306 1.00 47.66 112 LYS A N 1
ATOM 907 C CA . LYS A 1 112 ? 23.859 12.478 -47.085 1.00 47.66 112 LYS A CA 1
ATOM 908 C C . LYS A 1 112 ? 22.956 13.181 -48.113 1.00 47.66 112 LYS A C 1
ATOM 910 O O . LYS A 1 112 ? 23.475 13.909 -48.959 1.00 47.66 112 LYS A O 1
ATOM 915 N N . LYS A 1 113 ? 21.621 13.060 -48.066 1.00 55.03 113 LYS A N 1
ATOM 916 C CA . LYS A 1 113 ? 20.748 13.982 -48.833 1.00 55.03 113 LYS A CA 1
ATOM 917 C C . LYS A 1 113 ? 19.248 13.945 -48.488 1.00 55.03 113 LYS A C 1
ATOM 919 O O . LYS A 1 113 ? 18.455 13.548 -49.329 1.00 55.03 113 LYS A O 1
ATOM 924 N N . ARG A 1 114 ? 18.800 14.494 -47.341 1.00 46.12 114 ARG A N 1
ATOM 925 C CA . ARG A 1 114 ? 17.517 15.259 -47.284 1.00 46.12 114 ARG A CA 1
ATOM 926 C C . ARG A 1 114 ? 17.150 15.881 -45.924 1.00 46.12 114 ARG A C 1
ATOM 928 O O . ARG A 1 114 ? 16.901 15.198 -44.946 1.00 46.12 114 ARG A O 1
ATOM 935 N N . ARG A 1 115 ? 16.948 17.206 -45.990 1.00 49.31 115 ARG A N 1
ATOM 936 C CA . ARG A 1 115 ? 15.918 18.047 -45.333 1.00 49.31 115 ARG A CA 1
ATOM 937 C C . ARG A 1 115 ? 15.824 18.102 -43.793 1.00 49.31 115 ARG A C 1
ATOM 939 O O . ARG A 1 115 ? 15.244 17.248 -43.132 1.00 49.31 115 ARG A O 1
ATOM 946 N N . LYS A 1 116 ? 16.185 19.288 -43.278 1.00 50.50 116 LYS A N 1
ATOM 947 C CA . LYS A 1 116 ? 16.069 19.804 -41.895 1.00 50.50 116 LYS A CA 1
ATOM 948 C C . LYS A 1 116 ? 14.678 19.707 -41.220 1.00 50.50 116 LYS A C 1
ATOM 950 O O . LYS A 1 116 ? 14.592 19.950 -40.027 1.00 50.50 116 LYS A O 1
ATOM 955 N N . SER A 1 117 ? 13.606 19.328 -41.924 1.00 45.16 117 SER A N 1
ATOM 956 C CA . SER A 1 117 ? 12.251 19.160 -41.350 1.00 45.16 117 SER A CA 1
ATOM 957 C C . SER A 1 117 ? 12.009 17.771 -40.735 1.00 45.16 117 SER A C 1
ATOM 959 O O . SER A 1 117 ? 11.069 17.598 -39.965 1.00 45.16 117 SER A O 1
ATOM 961 N N . HIS A 1 118 ? 12.881 16.797 -41.004 1.00 52.31 118 HIS A N 1
ATOM 962 C CA . HIS A 1 118 ? 12.784 15.453 -40.433 1.00 52.31 118 HIS A CA 1
ATOM 963 C C . HIS A 1 118 ? 13.539 15.277 -39.112 1.00 52.31 118 HIS A C 1
ATOM 965 O O . HIS A 1 118 ? 13.406 14.223 -38.503 1.00 52.31 118 HIS A O 1
ATOM 971 N N . LEU A 1 119 ? 14.268 16.297 -38.636 1.00 52.75 119 LEU A N 1
ATOM 972 C CA . LEU A 1 119 ? 15.225 16.169 -37.531 1.00 52.75 119 LEU A CA 1
ATOM 973 C C . LEU A 1 119 ? 14.596 15.612 -36.244 1.00 52.75 119 LEU A C 1
ATOM 975 O O . LEU A 1 119 ? 15.199 14.767 -35.594 1.00 52.75 119 LEU A O 1
ATOM 979 N N . ILE A 1 120 ? 13.371 16.026 -35.898 1.00 52.28 120 ILE A N 1
ATOM 980 C CA . ILE A 1 120 ? 12.671 15.536 -34.699 1.00 52.28 120 ILE A CA 1
ATOM 981 C C . ILE A 1 120 ? 12.242 14.075 -34.895 1.00 52.28 120 ILE A C 1
ATOM 983 O O . ILE A 1 120 ? 12.525 13.236 -34.046 1.00 52.28 120 ILE A O 1
ATOM 987 N N . ARG A 1 121 ? 11.647 13.737 -36.049 1.00 47.38 121 ARG A N 1
ATOM 988 C CA . ARG A 1 121 ? 11.166 12.379 -36.364 1.00 47.38 121 ARG A CA 1
ATOM 989 C C . ARG A 1 121 ? 12.313 11.376 -36.529 1.00 47.38 121 ARG A C 1
ATOM 991 O O . ARG A 1 121 ? 12.186 10.233 -36.106 1.00 47.38 121 ARG A O 1
ATOM 998 N N . THR A 1 122 ? 13.440 11.801 -37.097 1.00 53.19 122 THR A N 1
ATOM 999 C CA . THR A 1 122 ? 14.638 10.966 -37.261 1.00 53.19 122 THR A CA 1
ATOM 1000 C C . THR A 1 122 ? 15.414 10.832 -35.960 1.00 53.19 122 THR A C 1
ATOM 1002 O O . THR A 1 122 ? 15.951 9.766 -35.701 1.00 53.19 122 THR A O 1
ATOM 1005 N N . THR A 1 123 ? 15.447 11.862 -35.107 1.00 54.03 123 THR A N 1
ATOM 1006 C CA . THR A 1 123 ? 16.095 11.762 -33.786 1.00 54.03 123 THR A CA 1
ATOM 1007 C C . THR A 1 123 ? 15.296 10.867 -32.842 1.00 54.03 123 THR A C 1
ATOM 1009 O O . THR A 1 123 ? 15.892 10.067 -32.130 1.00 54.03 123 THR A O 1
ATOM 1012 N N . PHE A 1 124 ? 13.960 10.940 -32.870 1.00 54.62 124 PHE A N 1
ATOM 1013 C CA . PHE A 1 124 ? 13.099 10.092 -32.038 1.00 54.62 124 PHE A CA 1
ATOM 1014 C C . PHE A 1 124 ? 13.127 8.622 -32.474 1.00 54.62 124 PHE A C 1
ATOM 1016 O O . PHE A 1 124 ? 13.195 7.743 -31.624 1.00 54.62 124 PHE A O 1
ATOM 1023 N N . ALA A 1 125 ? 13.142 8.346 -33.785 1.00 56.44 125 ALA A N 1
ATOM 1024 C CA . ALA A 1 125 ? 13.307 6.986 -34.308 1.00 56.44 125 ALA A CA 1
ATOM 1025 C C . ALA A 1 125 ? 14.705 6.410 -33.998 1.00 56.44 125 ALA A C 1
ATOM 1027 O O . ALA A 1 125 ? 14.829 5.250 -33.603 1.00 56.44 125 ALA A O 1
ATOM 1028 N N . ARG A 1 126 ? 15.751 7.246 -34.098 1.00 59.25 126 ARG A N 1
ATOM 1029 C CA . ARG A 1 126 ? 17.147 6.868 -33.820 1.00 59.25 126 ARG A CA 1
ATOM 1030 C C . ARG A 1 126 ? 17.429 6.652 -32.330 1.00 59.25 126 ARG A C 1
ATOM 1032 O O . ARG A 1 126 ? 18.174 5.748 -31.988 1.00 59.25 126 ARG A O 1
ATOM 1039 N N . ASN A 1 127 ? 16.791 7.421 -31.444 1.00 68.94 127 ASN A N 1
ATOM 1040 C CA . ASN A 1 127 ? 16.934 7.306 -29.985 1.00 68.94 127 ASN A CA 1
ATOM 1041 C C . ASN A 1 127 ? 15.748 6.581 -29.322 1.00 68.94 127 ASN A C 1
ATOM 1043 O O . ASN A 1 127 ? 15.544 6.712 -28.113 1.00 68.94 127 ASN A O 1
ATOM 1047 N N . TYR A 1 128 ? 14.951 5.838 -30.096 1.00 74.31 128 TYR A N 1
ATOM 1048 C CA . TYR A 1 128 ? 13.696 5.230 -29.644 1.00 74.31 128 TYR A CA 1
ATOM 1049 C C . TYR A 1 128 ? 13.864 4.397 -28.366 1.00 74.31 128 TYR A C 1
ATOM 1051 O O . TYR A 1 128 ? 13.110 4.579 -27.415 1.00 74.31 128 TYR A O 1
ATOM 1059 N N . LEU A 1 129 ? 14.909 3.563 -28.294 1.00 73.88 129 LEU A N 1
ATOM 1060 C CA . LEU A 1 129 ? 15.195 2.723 -27.125 1.00 73.88 129 LEU A CA 1
ATOM 1061 C C . LEU A 1 129 ? 15.546 3.549 -25.878 1.00 73.88 129 LEU A C 1
ATOM 1063 O O . LEU A 1 129 ? 15.090 3.232 -24.782 1.00 73.88 129 LEU A O 1
ATOM 1067 N N . ALA A 1 130 ? 16.315 4.631 -26.037 1.00 77.19 130 ALA A N 1
ATOM 1068 C CA . ALA A 1 130 ? 16.667 5.518 -24.928 1.00 77.19 130 ALA A CA 1
ATOM 1069 C C . ALA A 1 130 ? 15.447 6.274 -24.391 1.00 77.19 130 ALA A C 1
ATOM 1071 O O . ALA A 1 130 ? 15.253 6.364 -23.179 1.00 77.19 130 ALA A O 1
ATOM 1072 N N . VAL A 1 131 ? 14.606 6.790 -25.291 1.00 80.25 131 VAL A N 1
ATOM 1073 C CA . VAL A 1 131 ? 13.376 7.497 -24.918 1.00 80.25 131 VAL A CA 1
ATOM 1074 C C . VAL A 1 131 ? 12.381 6.541 -24.261 1.00 80.25 131 VAL A C 1
ATOM 1076 O O . VAL A 1 131 ? 11.822 6.874 -23.219 1.00 80.25 131 VAL A O 1
ATOM 1079 N N . LEU A 1 132 ? 12.206 5.338 -24.814 1.00 81.94 132 LEU A N 1
ATOM 1080 C CA . LEU A 1 132 ? 11.348 4.297 -24.249 1.00 81.94 132 LEU A CA 1
ATOM 1081 C C . LEU A 1 132 ? 11.821 3.871 -22.851 1.00 81.94 132 LEU A C 1
ATOM 1083 O O . LEU A 1 132 ? 11.001 3.699 -21.948 1.00 81.94 132 LEU A O 1
ATOM 1087 N N . TYR A 1 133 ? 13.135 3.748 -22.646 1.00 81.56 133 TYR A N 1
ATOM 1088 C CA . TYR A 1 133 ? 13.715 3.425 -21.343 1.00 81.56 133 TYR A CA 1
ATOM 1089 C C . TYR A 1 133 ? 13.449 4.527 -20.311 1.00 81.56 133 TYR A C 1
ATOM 1091 O O . TYR A 1 133 ? 12.942 4.242 -19.224 1.00 81.56 133 TYR A O 1
ATOM 1099 N N . LEU A 1 134 ? 13.728 5.791 -20.652 1.00 85.81 134 LEU A N 1
ATOM 1100 C CA . LEU A 1 134 ? 13.453 6.928 -19.765 1.00 85.81 134 LEU A CA 1
ATOM 1101 C C . LEU A 1 134 ? 11.958 7.053 -19.453 1.00 85.81 134 LEU A C 1
ATOM 1103 O O . LEU A 1 134 ? 11.588 7.272 -18.300 1.00 85.81 134 LEU A O 1
ATOM 1107 N N . PHE A 1 135 ? 11.099 6.849 -20.452 1.00 86.62 135 PHE A N 1
ATOM 1108 C CA . PHE A 1 135 ? 9.649 6.841 -20.277 1.00 86.62 135 PHE A CA 1
ATOM 1109 C C . PHE A 1 135 ? 9.193 5.726 -19.330 1.00 86.62 135 PHE A C 1
ATOM 1111 O O . PHE A 1 135 ? 8.411 5.969 -18.416 1.00 86.62 135 PHE A O 1
ATOM 1118 N N . THR A 1 136 ? 9.736 4.519 -19.485 1.00 86.81 136 THR A N 1
ATOM 1119 C CA . THR A 1 136 ? 9.450 3.386 -18.594 1.00 86.81 136 THR A CA 1
ATOM 1120 C C . THR A 1 136 ? 9.880 3.684 -17.157 1.00 86.81 136 THR A C 1
ATOM 1122 O O . THR A 1 136 ? 9.138 3.401 -16.217 1.00 86.81 136 THR A O 1
ATOM 1125 N N . LYS A 1 137 ? 11.056 4.296 -16.958 1.00 88.50 137 LYS A N 1
ATOM 1126 C CA . LYS A 1 137 ? 11.515 4.711 -15.622 1.00 88.50 137 LYS A CA 1
ATOM 1127 C C . LYS A 1 137 ? 10.621 5.791 -15.013 1.00 88.50 137 LYS A C 1
ATOM 1129 O O . LYS A 1 137 ? 10.321 5.717 -13.824 1.00 88.50 137 LYS A O 1
ATOM 1134 N N . LEU A 1 138 ? 10.149 6.745 -15.814 1.00 90.94 138 LEU A N 1
ATOM 1135 C CA . LEU A 1 138 ? 9.181 7.748 -15.368 1.00 90.94 138 LEU A CA 1
ATOM 1136 C C . LEU A 1 138 ? 7.846 7.103 -14.967 1.00 90.94 138 LEU A C 1
ATOM 1138 O O . LEU A 1 138 ? 7.297 7.439 -13.920 1.00 90.94 138 LEU A O 1
ATOM 1142 N N . LEU A 1 139 ? 7.355 6.144 -15.757 1.00 90.94 139 LEU A N 1
ATOM 1143 C CA . LEU A 1 139 ? 6.139 5.391 -15.452 1.00 90.94 139 LEU A CA 1
ATOM 1144 C C . LEU A 1 139 ? 6.284 4.602 -14.143 1.00 90.94 139 LEU A C 1
ATOM 1146 O O . LEU A 1 139 ? 5.374 4.626 -13.320 1.00 90.94 139 LEU A O 1
ATOM 1150 N N . TYR A 1 140 ? 7.440 3.972 -13.912 1.00 91.38 140 TYR A N 1
ATOM 1151 C CA . TYR A 1 140 ? 7.748 3.297 -12.649 1.00 91.38 140 TYR A CA 1
ATOM 1152 C C . TYR A 1 140 ? 7.673 4.260 -11.458 1.00 91.38 140 TYR A C 1
ATOM 1154 O O . TYR A 1 140 ? 7.013 3.960 -10.463 1.00 91.38 140 TYR A O 1
ATOM 1162 N N . LEU A 1 141 ? 8.291 5.440 -11.562 1.00 92.56 141 LEU A N 1
ATOM 1163 C CA . LEU A 1 141 ? 8.220 6.457 -10.508 1.00 92.56 141 LEU A CA 1
ATOM 1164 C C . LEU A 1 141 ? 6.781 6.919 -10.255 1.00 92.56 141 LEU A C 1
ATOM 1166 O O . LEU A 1 141 ? 6.364 7.007 -9.102 1.00 92.56 141 LEU A O 1
ATOM 1170 N N . LEU A 1 142 ? 6.006 7.162 -11.314 1.00 93.38 142 LEU A N 1
ATOM 1171 C CA . LEU A 1 142 ? 4.606 7.571 -11.200 1.00 93.38 142 LEU A CA 1
ATOM 1172 C C . LEU A 1 142 ? 3.766 6.496 -10.503 1.00 93.38 142 LEU A C 1
ATOM 1174 O O . LEU A 1 142 ? 3.019 6.815 -9.579 1.00 93.38 142 LEU A O 1
ATOM 1178 N N . VAL A 1 143 ? 3.928 5.228 -10.886 1.00 92.81 143 VAL A N 1
ATOM 1179 C CA . VAL A 1 143 ? 3.251 4.090 -10.246 1.00 92.81 143 VAL A CA 1
ATOM 1180 C C . VAL A 1 143 ? 3.571 4.023 -8.753 1.00 92.81 143 VAL A C 1
ATOM 1182 O O . VAL A 1 143 ? 2.651 3.911 -7.945 1.00 92.81 143 VAL A O 1
ATOM 1185 N N . ASN A 1 144 ? 4.841 4.184 -8.371 1.00 91.81 144 ASN A N 1
ATOM 1186 C CA . ASN A 1 144 ? 5.247 4.200 -6.962 1.00 91.81 144 ASN A CA 1
ATOM 1187 C C . ASN A 1 144 ? 4.643 5.389 -6.194 1.00 91.81 144 ASN A C 1
ATOM 1189 O O . ASN A 1 144 ? 4.174 5.222 -5.068 1.00 91.81 144 ASN A O 1
ATOM 1193 N N . ILE A 1 145 ? 4.597 6.582 -6.796 1.00 91.62 145 ILE A N 1
ATOM 1194 C CA . ILE A 1 145 ? 3.964 7.762 -6.183 1.00 91.62 145 ILE A CA 1
ATOM 1195 C C . ILE A 1 145 ? 2.467 7.513 -5.956 1.00 91.62 145 ILE A C 1
ATOM 1197 O O . ILE A 1 145 ? 1.950 7.805 -4.875 1.00 91.62 145 ILE A O 1
ATOM 1201 N N . VAL A 1 146 ? 1.775 6.948 -6.949 1.00 91.56 146 VAL A N 1
ATOM 1202 C CA . VAL A 1 146 ? 0.349 6.608 -6.848 1.00 91.56 146 VAL A CA 1
ATOM 1203 C C . VAL A 1 146 ? 0.115 5.563 -5.759 1.00 91.56 146 VAL A C 1
ATOM 1205 O O . VAL A 1 146 ? -0.764 5.765 -4.925 1.00 91.56 146 VAL A O 1
ATOM 1208 N N . GLN A 1 147 ? 0.919 4.499 -5.702 1.00 91.94 147 GLN A N 1
ATOM 1209 C CA . GLN A 1 147 ? 0.832 3.478 -4.651 1.00 91.94 147 GLN A CA 1
ATOM 1210 C C . GLN A 1 147 ? 1.048 4.074 -3.256 1.00 91.94 147 GLN A C 1
ATOM 1212 O O . GLN A 1 147 ? 0.264 3.819 -2.342 1.00 91.94 147 GLN A O 1
ATOM 1217 N N . PHE A 1 148 ? 2.052 4.936 -3.093 1.00 89.81 148 PHE A N 1
ATOM 1218 C CA . PHE A 1 148 ? 2.320 5.594 -1.817 1.00 89.81 148 PHE A CA 1
ATOM 1219 C C . PHE A 1 148 ? 1.155 6.491 -1.367 1.00 89.81 148 PHE A C 1
ATOM 1221 O O . PHE A 1 148 ? 0.774 6.496 -0.193 1.00 89.81 148 PHE A O 1
ATOM 1228 N N . LYS A 1 149 ? 0.545 7.233 -2.301 1.00 88.69 149 LYS A N 1
ATOM 1229 C CA . LYS A 1 149 ? -0.645 8.049 -2.018 1.00 88.69 149 LYS A CA 1
ATOM 1230 C C . LYS A 1 149 ? -1.879 7.196 -1.738 1.00 88.69 149 LYS A C 1
ATOM 1232 O O . LYS A 1 149 ? -2.623 7.518 -0.814 1.00 88.69 149 LYS A O 1
ATOM 1237 N N . PHE A 1 150 ? -2.067 6.102 -2.466 1.00 90.75 150 PHE A N 1
ATOM 1238 C CA . PHE A 1 150 ? -3.152 5.155 -2.231 1.00 90.75 150 PHE A CA 1
ATOM 1239 C C . PHE A 1 150 ? -3.107 4.601 -0.801 1.00 90.75 150 PHE A C 1
ATOM 1241 O O . PHE A 1 150 ? -4.108 4.679 -0.092 1.00 90.75 150 PHE A O 1
ATOM 1248 N N . ILE A 1 151 ? -1.932 4.165 -0.332 1.00 87.81 151 ILE A N 1
ATOM 1249 C CA . ILE A 1 151 ? -1.736 3.711 1.054 1.00 87.81 151 ILE A CA 1
ATOM 1250 C C . ILE A 1 151 ? -2.095 4.828 2.048 1.00 87.81 151 ILE A C 1
ATOM 1252 O O . ILE A 1 151 ? -2.802 4.578 3.019 1.00 87.81 151 ILE A O 1
ATOM 1256 N N . SER A 1 152 ? -1.690 6.076 1.787 1.00 85.50 152 SER A N 1
ATOM 1257 C CA . SER A 1 152 ? -2.011 7.204 2.681 1.00 85.50 152 SER A CA 1
ATOM 1258 C C . SER A 1 152 ? -3.517 7.454 2.837 1.00 85.50 152 SER A C 1
ATOM 1260 O O . SER A 1 152 ? -3.982 7.800 3.923 1.00 85.50 152 SER A O 1
ATOM 1262 N N . VAL A 1 153 ? -4.286 7.256 1.761 1.00 84.81 153 VAL A N 1
ATOM 1263 C CA . VAL A 1 153 ? -5.749 7.382 1.778 1.00 84.81 153 VAL A CA 1
ATOM 1264 C C . VAL A 1 153 ? -6.370 6.177 2.475 1.00 84.81 153 VAL A C 1
ATOM 1266 O O . VAL A 1 153 ? -7.242 6.354 3.319 1.00 84.81 153 VAL A O 1
ATOM 1269 N N . PHE A 1 154 ? -5.886 4.973 2.170 1.00 84.12 154 PHE A N 1
ATOM 1270 C CA . PHE A 1 154 ? -6.385 3.726 2.744 1.00 84.12 154 PHE A CA 1
ATOM 1271 C C . PHE A 1 154 ? -6.213 3.657 4.270 1.00 84.12 154 PHE A C 1
ATOM 1273 O O . PHE A 1 154 ? -7.107 3.193 4.968 1.00 84.12 154 PHE A O 1
ATOM 1280 N N . LEU A 1 155 ? -5.100 4.176 4.797 1.00 80.19 155 LEU A N 1
ATOM 1281 C CA . LEU A 1 155 ? -4.839 4.271 6.239 1.00 80.19 155 LEU A CA 1
ATOM 1282 C C . LEU A 1 155 ? -5.560 5.455 6.916 1.00 80.19 155 LEU A C 1
ATOM 1284 O O . LEU A 1 155 ? -5.458 5.605 8.130 1.00 80.19 155 LEU A O 1
ATOM 1288 N N . GLY A 1 156 ? -6.236 6.335 6.167 1.00 75.38 156 GLY A N 1
ATOM 1289 C CA . GLY A 1 156 ? -6.890 7.526 6.730 1.00 75.38 156 GLY A CA 1
ATOM 1290 C C . GLY A 1 156 ? -5.927 8.622 7.216 1.00 75.38 156 GLY A C 1
ATOM 1291 O O . GLY A 1 156 ? -6.344 9.556 7.895 1.00 75.38 156 GLY A O 1
ATOM 1292 N N . VAL A 1 157 ? -4.643 8.550 6.845 1.00 74.94 157 VAL A N 1
ATOM 1293 C CA . VAL A 1 157 ? -3.579 9.504 7.234 1.00 74.94 157 VAL A CA 1
ATOM 1294 C C . VAL A 1 157 ? -3.353 10.614 6.201 1.00 74.94 157 VAL A C 1
ATOM 1296 O O . VAL A 1 157 ? -2.363 11.343 6.259 1.00 74.94 157 VAL A O 1
ATOM 1299 N N . ASN A 1 158 ? -4.279 10.773 5.253 1.00 69.00 158 ASN A N 1
ATOM 1300 C CA . ASN A 1 158 ? -4.215 11.721 4.134 1.00 69.00 158 ASN A CA 1
ATOM 1301 C C . ASN A 1 158 ? -3.991 13.194 4.538 1.00 69.00 158 ASN A C 1
ATOM 1303 O O . ASN A 1 158 ? -3.527 13.983 3.716 1.00 69.00 158 ASN A O 1
ATOM 1307 N N . LYS A 1 159 ? -4.297 13.569 5.786 1.00 68.38 159 LYS A N 1
ATOM 1308 C CA . LYS A 1 159 ? -4.099 14.925 6.325 1.00 68.38 159 LYS A CA 1
ATOM 1309 C C . LYS A 1 159 ? -2.640 15.244 6.677 1.00 68.38 159 LYS A C 1
ATOM 1311 O O . LYS A 1 159 ? -2.318 16.412 6.878 1.00 68.38 159 LYS A O 1
ATOM 1316 N N . LEU A 1 160 ? -1.757 14.245 6.751 1.00 69.81 160 LEU A N 1
ATOM 1317 C CA . LEU A 1 160 ? -0.343 14.440 7.076 1.00 69.81 160 LEU A CA 1
ATOM 1318 C C . LEU A 1 160 ? 0.498 14.556 5.785 1.00 69.81 160 LEU A C 1
ATOM 1320 O O . LEU A 1 160 ? 0.656 13.560 5.074 1.00 69.81 160 LEU A O 1
ATOM 1324 N N . PRO A 1 161 ? 1.094 15.729 5.473 1.00 69.44 161 PRO A N 1
ATOM 1325 C CA . PRO A 1 161 ? 1.853 15.937 4.232 1.00 69.44 161 PRO A CA 1
ATOM 1326 C C . PRO A 1 161 ? 3.071 15.007 4.109 1.00 69.44 161 PRO A C 1
ATOM 1328 O O . PRO A 1 161 ? 3.414 14.590 3.006 1.00 69.44 161 PRO A O 1
ATOM 1331 N N . ASN A 1 162 ? 3.644 14.600 5.246 1.00 78.25 162 ASN A N 1
ATOM 1332 C CA . ASN A 1 162 ? 4.763 13.664 5.353 1.00 78.25 162 ASN A CA 1
ATOM 1333 C C . ASN A 1 162 ? 4.391 12.460 6.229 1.00 78.25 162 ASN A C 1
ATOM 1335 O O . ASN A 1 162 ? 5.139 12.107 7.139 1.00 78.25 162 ASN A O 1
ATOM 1339 N N . TRP A 1 163 ? 3.223 11.851 5.990 1.00 80.94 163 TRP A N 1
ATOM 1340 C CA . TRP A 1 163 ? 2.694 10.781 6.845 1.00 80.94 163 TRP A CA 1
ATOM 1341 C C . TRP A 1 163 ? 3.717 9.664 7.119 1.00 80.94 163 TRP A C 1
ATOM 1343 O O . TRP A 1 163 ? 3.859 9.259 8.264 1.00 80.94 163 TRP A O 1
ATOM 1353 N N . GLY A 1 164 ? 4.493 9.229 6.116 1.00 81.94 164 GLY A N 1
ATOM 1354 C CA . GLY A 1 164 ? 5.494 8.168 6.284 1.00 81.94 164 GLY A CA 1
ATOM 1355 C C . GLY A 1 164 ? 6.591 8.528 7.293 1.00 81.94 164 GLY A C 1
ATOM 1356 O O . GLY A 1 164 ? 6.854 7.762 8.215 1.00 81.94 164 GLY A O 1
ATOM 1357 N N . PHE A 1 165 ? 7.180 9.723 7.174 1.00 82.94 165 PHE A N 1
ATOM 1358 C CA . PHE A 1 165 ? 8.172 10.219 8.136 1.00 82.94 165 PHE A CA 1
ATOM 1359 C C . PHE A 1 165 ? 7.555 10.521 9.500 1.00 82.94 165 PHE A C 1
ATOM 1361 O O . PHE A 1 165 ? 8.179 10.244 10.516 1.00 82.94 165 PHE A O 1
ATOM 1368 N N . ALA A 1 166 ? 6.337 11.065 9.539 1.00 79.88 166 ALA A N 1
ATOM 1369 C CA . ALA A 1 166 ? 5.640 11.348 10.789 1.00 79.88 166 ALA A CA 1
ATOM 1370 C C . ALA A 1 166 ? 5.368 10.057 11.576 1.00 79.88 166 ALA A C 1
ATOM 1372 O O . ALA A 1 166 ? 5.636 9.999 12.775 1.00 79.88 166 ALA A O 1
ATOM 1373 N N . VAL A 1 167 ? 4.916 9.007 10.884 1.00 79.31 167 VAL A N 1
ATOM 1374 C CA . VAL A 1 167 ? 4.713 7.675 11.457 1.00 79.31 167 VAL A CA 1
ATOM 1375 C C . VAL A 1 167 ? 6.051 7.098 11.925 1.00 79.31 167 VAL A C 1
ATOM 1377 O O . VAL A 1 167 ? 6.166 6.741 13.095 1.00 79.31 167 VAL A O 1
ATOM 1380 N N . LEU A 1 168 ? 7.090 7.095 11.082 1.00 81.94 168 LEU A N 1
ATOM 1381 C CA . LEU A 1 168 ? 8.415 6.575 11.446 1.00 81.94 168 LEU A CA 1
ATOM 1382 C C . LEU A 1 168 ? 9.014 7.290 12.669 1.00 81.94 168 LEU A C 1
ATOM 1384 O O . LEU A 1 168 ? 9.483 6.637 13.599 1.00 81.94 168 LEU A O 1
ATOM 1388 N N . ASN A 1 169 ? 8.953 8.623 12.691 1.00 80.88 169 ASN A N 1
ATOM 1389 C CA . ASN A 1 169 ? 9.443 9.427 13.804 1.00 80.88 169 ASN A CA 1
ATOM 1390 C C . ASN A 1 169 ? 8.651 9.132 15.081 1.00 80.88 169 ASN A C 1
ATOM 1392 O O . ASN A 1 169 ? 9.252 8.915 16.125 1.00 80.88 169 ASN A O 1
ATOM 1396 N N . SER A 1 170 ? 7.318 9.035 14.990 1.00 75.88 170 SER A N 1
ATOM 1397 C CA . SER A 1 170 ? 6.479 8.704 16.148 1.00 75.88 170 SER A CA 1
ATOM 1398 C C . SER A 1 170 ? 6.812 7.336 16.750 1.00 75.88 170 SER A C 1
ATOM 1400 O O . SER A 1 170 ? 6.835 7.200 17.970 1.00 75.88 170 SER A O 1
ATOM 1402 N N . PHE A 1 171 ? 7.140 6.347 15.910 1.00 76.12 171 PHE A N 1
ATOM 1403 C CA . PHE A 1 171 ? 7.581 5.030 16.362 1.00 76.12 171 PHE A CA 1
ATOM 1404 C C . PHE A 1 171 ? 8.976 5.066 16.992 1.00 76.12 171 PHE A C 1
ATOM 1406 O O . PHE A 1 171 ? 9.196 4.402 18.004 1.00 76.12 171 PHE A O 1
ATOM 1413 N N . MET A 1 172 ? 9.905 5.829 16.412 1.00 78.62 172 MET A N 1
ATOM 1414 C CA . MET A 1 172 ? 11.301 5.877 16.851 1.00 78.62 172 MET A CA 1
ATOM 1415 C C . MET A 1 172 ? 11.492 6.674 18.149 1.00 78.62 172 MET A C 1
ATOM 1417 O O . MET A 1 172 ? 12.306 6.279 18.979 1.00 78.62 172 MET A O 1
ATOM 1421 N N . THR A 1 173 ? 10.759 7.775 18.349 1.00 74.94 173 THR A N 1
ATOM 1422 C CA . THR A 1 173 ? 10.976 8.669 19.501 1.00 74.94 173 THR A CA 1
ATOM 1423 C C . THR A 1 173 ? 10.153 8.309 20.734 1.00 74.94 173 THR A C 1
ATOM 1425 O O . THR A 1 173 ? 10.633 8.493 21.848 1.00 74.94 173 THR A O 1
ATOM 1428 N N . HIS A 1 174 ? 8.923 7.815 20.567 1.00 63.03 174 HIS A N 1
ATOM 1429 C CA . HIS A 1 174 ? 7.998 7.582 21.686 1.00 63.03 174 HIS A CA 1
ATOM 1430 C C . HIS A 1 174 ? 7.668 6.103 21.922 1.00 63.03 174 HIS A C 1
ATOM 1432 O O . HIS A 1 174 ? 6.946 5.783 22.866 1.00 63.03 174 HIS A O 1
ATOM 1438 N N . GLY A 1 175 ? 8.168 5.191 21.079 1.00 65.00 175 GLY A N 1
ATOM 1439 C CA . GLY A 1 175 ? 7.548 3.876 20.949 1.00 65.00 175 GLY A CA 1
ATOM 1440 C C . GLY A 1 175 ? 6.134 4.010 20.367 1.00 65.00 175 GLY A C 1
ATOM 1441 O O . GLY A 1 175 ? 5.620 5.104 20.158 1.00 65.00 175 GLY A O 1
ATOM 1442 N N . SER A 1 176 ? 5.495 2.892 20.027 1.00 61.38 176 SER A N 1
ATOM 1443 C CA . SER A 1 176 ? 4.186 2.883 19.352 1.00 61.38 176 SER A CA 1
ATOM 1444 C C . SER A 1 176 ? 3.124 3.688 20.133 1.00 61.38 176 SER A C 1
ATOM 1446 O O . SER A 1 176 ? 2.564 3.190 21.104 1.00 61.38 176 SER A O 1
ATOM 1448 N N . SER A 1 177 ? 2.824 4.916 19.691 1.00 60.09 177 SER A N 1
ATOM 1449 C CA . SER A 1 177 ? 1.885 5.868 20.316 1.00 60.09 177 SER A CA 1
ATOM 1450 C C . SER A 1 177 ? 0.441 5.715 19.818 1.00 60.09 177 SER A C 1
ATOM 1452 O O . SER A 1 177 ? -0.328 6.680 19.765 1.00 60.09 177 SER A O 1
ATOM 1454 N N . TRP A 1 178 ? 0.062 4.485 19.450 1.00 69.50 178 TRP A N 1
ATOM 1455 C CA . TRP A 1 178 ? -1.277 4.128 18.963 1.00 69.50 178 TRP A CA 1
ATOM 1456 C C . TRP A 1 178 ? -2.390 4.615 19.900 1.00 69.50 178 TRP A C 1
ATOM 1458 O O . TRP A 1 178 ? -3.478 4.947 19.436 1.00 69.50 178 TRP A O 1
ATOM 1468 N N . GLU A 1 179 ? -2.089 4.745 21.195 1.00 65.62 179 GLU A N 1
ATOM 1469 C CA . GLU A 1 179 ? -3.007 5.262 22.207 1.00 65.62 179 GLU A CA 1
ATOM 1470 C C . GLU A 1 179 ? -3.481 6.699 21.929 1.00 65.62 179 GLU A C 1
ATOM 1472 O O . GLU A 1 179 ? -4.654 7.012 22.136 1.00 65.62 179 GLU A O 1
ATOM 1477 N N . HIS A 1 180 ? -2.591 7.559 21.424 1.00 63.31 180 HIS A N 1
ATOM 1478 C CA . HIS A 1 180 ? -2.875 8.975 21.159 1.00 63.31 180 HIS A CA 1
ATOM 1479 C C . HIS A 1 180 ? -3.336 9.230 19.724 1.00 63.31 180 HIS A C 1
ATOM 1481 O O . HIS A 1 180 ? -4.224 10.046 19.493 1.00 63.31 180 HIS A O 1
ATOM 1487 N N . ASN A 1 181 ? -2.740 8.532 18.757 1.00 66.12 181 ASN A N 1
ATOM 1488 C CA . ASN A 1 181 ? -3.001 8.795 17.343 1.00 66.12 181 ASN A CA 1
ATOM 1489 C C . ASN A 1 181 ? -4.155 7.954 16.779 1.00 66.12 181 ASN A C 1
ATOM 1491 O O . ASN A 1 181 ? -4.599 8.216 15.66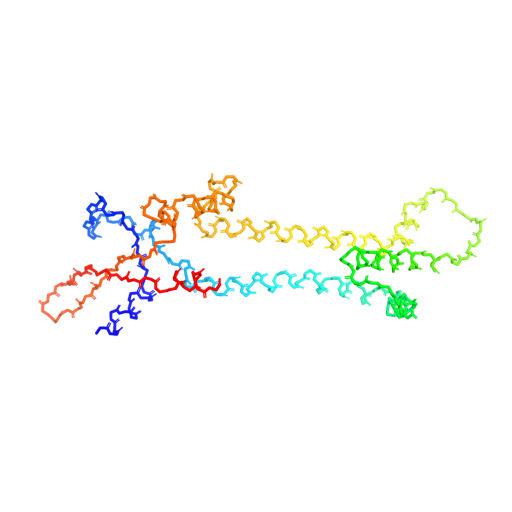4 1.00 66.12 181 ASN A O 1
ATOM 1495 N N . GLY A 1 182 ? -4.595 6.910 17.495 1.00 68.94 182 GLY A N 1
ATOM 1496 C CA . GLY A 1 182 ? -5.600 5.949 17.018 1.00 68.94 182 GLY A CA 1
ATOM 1497 C C . GLY A 1 182 ? -5.146 5.114 15.813 1.00 68.94 182 GLY A C 1
ATOM 1498 O O . GLY A 1 182 ? -5.903 4.298 15.294 1.00 68.94 182 GLY A O 1
ATOM 1499 N N . LEU A 1 183 ? -3.902 5.304 15.366 1.00 72.88 183 LEU A N 1
ATOM 1500 C CA . LEU A 1 183 ? -3.288 4.572 14.270 1.00 72.88 183 LEU A CA 1
ATOM 1501 C C . LEU A 1 183 ? -2.737 3.254 14.795 1.00 72.88 183 LEU A C 1
ATOM 1503 O O . LEU A 1 183 ? -1.929 3.248 15.721 1.00 72.88 183 LEU A O 1
ATOM 1507 N N . PHE A 1 184 ? -3.151 2.156 14.163 1.00 76.50 184 PHE A N 1
ATOM 1508 C CA . PHE A 1 184 ? -2.709 0.801 14.491 1.00 76.50 184 PHE A CA 1
ATOM 1509 C C . PHE A 1 184 ? -2.894 0.445 15.980 1.00 76.50 184 PHE A C 1
ATOM 1511 O O . PHE A 1 184 ? -1.912 0.174 16.679 1.00 76.50 184 PHE A O 1
ATOM 1518 N N . PRO A 1 185 ? -4.137 0.428 16.493 1.00 77.00 185 PRO A N 1
ATOM 1519 C CA . PRO A 1 185 ? -4.411 0.054 17.874 1.00 77.00 185 PRO A CA 1
ATOM 1520 C C . PRO A 1 185 ? -4.080 -1.421 18.122 1.00 77.00 185 PRO A C 1
ATOM 1522 O O . PRO A 1 185 ? -4.327 -2.294 17.289 1.00 77.00 185 PRO A O 1
ATOM 1525 N N . ARG A 1 186 ? -3.499 -1.719 19.285 1.00 79.62 186 ARG A N 1
ATOM 1526 C CA . ARG A 1 186 ? -3.198 -3.107 19.693 1.00 79.62 186 ARG A CA 1
ATOM 1527 C C . ARG A 1 186 ? -4.406 -3.794 20.315 1.00 79.62 186 ARG A C 1
ATOM 1529 O O . ARG A 1 186 ? -4.526 -5.017 20.266 1.00 79.62 186 ARG A O 1
ATOM 1536 N N . VAL A 1 187 ? -5.288 -2.991 20.897 1.00 82.69 187 VAL A N 1
ATOM 1537 C CA . VAL A 1 187 ? -6.475 -3.443 21.607 1.00 82.69 187 VAL A CA 1
ATOM 1538 C C . VAL A 1 187 ? -7.685 -2.722 21.040 1.00 82.69 187 VAL A C 1
ATOM 1540 O O . VAL A 1 187 ? -7.658 -1.511 20.833 1.00 82.69 187 VAL A O 1
ATOM 1543 N N . THR A 1 188 ? -8.729 -3.489 20.762 1.00 85.81 188 THR A N 1
ATOM 1544 C CA . THR A 1 188 ? -9.947 -3.023 20.098 1.00 85.81 188 THR A CA 1
ATOM 1545 C C . THR A 1 188 ? -11.170 -3.527 20.848 1.00 85.81 188 THR A C 1
ATOM 1547 O O . THR A 1 188 ? -11.083 -4.469 21.639 1.00 85.81 188 THR A O 1
ATOM 1550 N N . LEU A 1 189 ? -12.304 -2.879 20.622 1.00 85.56 189 LEU A N 1
ATOM 1551 C CA . LEU A 1 189 ? -13.589 -3.244 21.196 1.00 85.56 189 LEU A CA 1
ATOM 1552 C C . LEU A 1 189 ? -14.483 -3.834 20.103 1.00 85.56 189 LEU A C 1
ATOM 1554 O O . LEU A 1 189 ? -14.462 -3.388 18.952 1.00 85.56 189 LEU A O 1
ATOM 1558 N N . CYS A 1 190 ? -15.259 -4.842 20.482 1.00 85.81 190 CYS A N 1
ATOM 1559 C CA . CYS A 1 190 ? -16.198 -5.545 19.620 1.00 85.81 190 CYS A CA 1
ATOM 1560 C C . CYS A 1 190 ? -17.548 -5.661 20.331 1.00 85.81 190 CYS A C 1
ATOM 1562 O O . CYS A 1 190 ? -17.595 -5.985 21.518 1.00 85.81 190 CYS A O 1
ATOM 1564 N N . ASP A 1 191 ? -18.637 -5.411 19.605 1.00 84.94 191 ASP A N 1
ATOM 1565 C CA . ASP A 1 191 ? -19.992 -5.565 20.128 1.00 84.94 191 ASP A CA 1
ATOM 1566 C C . ASP A 1 191 ? -20.588 -6.899 19.680 1.00 84.94 191 ASP A C 1
ATOM 1568 O O . ASP A 1 191 ? -20.782 -7.145 18.489 1.00 84.94 191 ASP A O 1
ATOM 1572 N N . LEU A 1 192 ? -20.921 -7.747 20.645 1.00 83.19 192 LEU A N 1
ATOM 1573 C CA . LEU A 1 192 ? -21.594 -9.022 20.451 1.00 83.19 192 LEU A CA 1
ATOM 1574 C C . LEU A 1 192 ? -23.089 -8.850 20.681 1.00 83.19 192 LEU A C 1
ATOM 1576 O O . LEU A 1 192 ? -23.506 -8.340 21.717 1.00 83.19 192 LEU A O 1
ATOM 1580 N N . LYS A 1 193 ? -23.893 -9.353 19.744 1.00 79.81 193 LYS A N 1
ATOM 1581 C CA . LYS A 1 193 ? -25.349 -9.429 19.885 1.00 79.81 193 LYS A CA 1
ATOM 1582 C C . LYS A 1 193 ? -25.754 -10.888 19.994 1.00 79.81 193 LYS A C 1
ATOM 1584 O O . LYS A 1 193 ? -25.724 -11.610 18.995 1.00 79.81 193 LYS A O 1
ATOM 1589 N N . ILE A 1 194 ? -26.117 -11.334 21.191 1.00 80.56 194 ILE A N 1
ATOM 1590 C CA . ILE A 1 194 ? -26.549 -12.718 21.411 1.00 80.56 194 ILE A CA 1
ATOM 1591 C C . ILE A 1 194 ? -28.076 -12.753 21.360 1.00 80.56 194 ILE A C 1
ATOM 1593 O O . ILE A 1 194 ? -28.752 -11.971 22.026 1.00 80.56 194 ILE A O 1
ATOM 1597 N N . ARG A 1 195 ? -28.625 -13.653 20.537 1.00 76.31 195 ARG A N 1
ATOM 1598 C CA . ARG A 1 195 ? -30.069 -13.903 20.483 1.00 76.31 195 ARG A CA 1
ATOM 1599 C C . ARG A 1 195 ? -30.431 -14.880 21.593 1.00 76.31 195 ARG A C 1
ATOM 1601 O O . ARG A 1 195 ? -29.927 -16.001 21.593 1.00 76.31 195 ARG A O 1
ATOM 1608 N N . GLN A 1 196 ? -31.292 -14.456 22.509 1.00 76.94 196 GLN A N 1
ATOM 1609 C CA . GLN A 1 196 ? -31.916 -15.336 23.493 1.00 76.94 196 GLN A CA 1
ATOM 1610 C C . GLN A 1 196 ? -33.371 -15.614 23.079 1.00 76.94 196 GLN A C 1
ATOM 1612 O O . GLN A 1 196 ? -33.964 -14.774 22.403 1.00 76.94 196 GLN A O 1
ATOM 1617 N N . PRO A 1 197 ? -33.940 -16.784 23.423 1.00 72.00 197 PRO A N 1
ATOM 1618 C CA . PRO A 1 197 ? -35.303 -17.148 23.023 1.00 72.00 197 PRO A CA 1
ATOM 1619 C C . PRO A 1 197 ? -36.391 -16.214 23.575 1.00 72.00 197 PRO A C 1
ATOM 1621 O O . PRO A 1 197 ? -37.408 -16.028 22.913 1.00 72.00 197 PRO A O 1
ATOM 1624 N N . ASP A 1 198 ? -36.155 -15.606 24.743 1.00 67.88 198 ASP A N 1
ATOM 1625 C CA . ASP A 1 198 ? -37.209 -14.981 25.553 1.00 67.88 198 ASP A CA 1
ATOM 1626 C C . ASP A 1 198 ? -37.107 -13.444 25.659 1.00 67.88 198 ASP A C 1
ATOM 1628 O O . ASP A 1 198 ? -37.983 -12.812 26.248 1.00 67.88 198 ASP A O 1
ATOM 1632 N N . GLU A 1 199 ? -36.080 -12.807 25.077 1.00 56.94 199 GLU A N 1
ATOM 1633 C CA . GLU A 1 199 ? -35.840 -11.363 25.231 1.00 56.94 199 GLU A CA 1
ATOM 1634 C C . GLU A 1 199 ? -35.261 -10.697 23.964 1.00 56.94 199 GLU A C 1
ATOM 1636 O O . GLU A 1 199 ? -34.747 -11.353 23.054 1.00 56.94 199 GLU A O 1
ATOM 1641 N N . HIS A 1 200 ? -35.362 -9.362 23.896 1.00 63.34 200 HIS A N 1
ATOM 1642 C CA . HIS A 1 200 ? -34.668 -8.534 22.902 1.00 63.34 200 HIS A CA 1
ATOM 1643 C C . HIS A 1 200 ? -33.144 -8.781 22.930 1.00 63.34 200 HIS A C 1
ATOM 1645 O O . HIS A 1 200 ? -32.596 -9.288 23.902 1.00 63.34 200 HIS A O 1
ATOM 1651 N N . PHE A 1 201 ? -32.444 -8.415 21.850 1.00 67.69 201 PHE A N 1
ATOM 1652 C CA . PHE A 1 201 ? -30.992 -8.593 21.717 1.00 67.69 201 PHE A CA 1
ATOM 1653 C C . PHE A 1 201 ? -30.225 -8.079 22.948 1.00 67.69 201 PHE A C 1
ATOM 1655 O O . PHE A 1 201 ? -30.307 -6.893 23.269 1.00 67.69 201 PHE A O 1
ATOM 1662 N N . LEU A 1 202 ? -29.446 -8.956 23.590 1.00 65.88 202 LEU A N 1
ATOM 1663 C CA . LEU A 1 202 ? -28.519 -8.564 24.647 1.00 65.88 202 LEU A CA 1
ATOM 1664 C C . LEU A 1 202 ? -27.173 -8.214 24.008 1.00 65.88 202 LEU A C 1
ATOM 1666 O O . LEU A 1 202 ? -26.507 -9.069 23.411 1.00 65.88 202 LEU A O 1
ATOM 1670 N N . ASP A 1 203 ? -26.811 -6.938 24.106 1.00 74.31 203 ASP A N 1
ATOM 1671 C CA . ASP A 1 203 ? -25.575 -6.409 23.548 1.00 74.31 203 ASP A CA 1
ATOM 1672 C C . ASP A 1 203 ? -24.460 -6.448 24.610 1.00 74.31 203 ASP A C 1
ATOM 1674 O O . ASP A 1 203 ? -24.570 -5.823 25.666 1.00 74.31 203 ASP A O 1
ATOM 1678 N N . PHE A 1 204 ? -23.362 -7.145 24.318 1.00 81.00 204 PHE A N 1
ATOM 1679 C CA . PHE A 1 204 ? -22.154 -7.168 25.146 1.00 81.00 204 PHE A CA 1
ATOM 1680 C C . PHE A 1 204 ? -20.994 -6.510 24.404 1.00 81.00 204 PHE A C 1
ATOM 1682 O O . PHE A 1 204 ? -20.771 -6.806 23.235 1.00 81.00 204 PHE A O 1
ATOM 1689 N N . THR A 1 205 ? -20.201 -5.682 25.081 1.00 84.44 205 THR A N 1
ATOM 1690 C CA . THR A 1 205 ? -18.935 -5.184 24.525 1.00 84.44 205 THR A CA 1
ATOM 1691 C C . THR A 1 205 ? -17.781 -5.984 25.115 1.00 84.44 205 THR A C 1
ATOM 1693 O O . THR A 1 205 ? -17.630 -6.065 26.334 1.00 84.44 205 THR A O 1
ATOM 1696 N N . VAL A 1 206 ? -16.957 -6.567 24.249 1.00 86.06 206 VAL A N 1
ATOM 1697 C CA . VAL A 1 206 ? -15.762 -7.329 24.628 1.00 86.06 206 VAL A CA 1
ATOM 1698 C C . VAL A 1 206 ? -14.499 -6.633 24.140 1.00 86.06 206 VAL A C 1
ATOM 1700 O O . VAL A 1 206 ? -14.497 -5.953 23.112 1.00 86.06 206 VAL A O 1
ATOM 1703 N N . GLN A 1 207 ? -13.415 -6.808 24.891 1.00 86.19 207 GLN A N 1
ATOM 1704 C CA . GLN A 1 207 ? -12.095 -6.300 24.541 1.00 86.19 207 GLN A CA 1
ATOM 1705 C C . GLN A 1 207 ? -11.289 -7.402 23.850 1.00 86.19 207 GLN A C 1
ATOM 1707 O O . GLN A 1 207 ? -11.121 -8.494 24.394 1.00 86.19 207 GLN A O 1
ATOM 1712 N N . CYS A 1 208 ? -10.785 -7.113 22.652 1.00 84.19 208 CYS A N 1
ATOM 1713 C CA . CYS A 1 208 ? -10.052 -8.061 21.820 1.00 84.19 208 CYS A CA 1
ATOM 1714 C C . CYS A 1 208 ? -8.6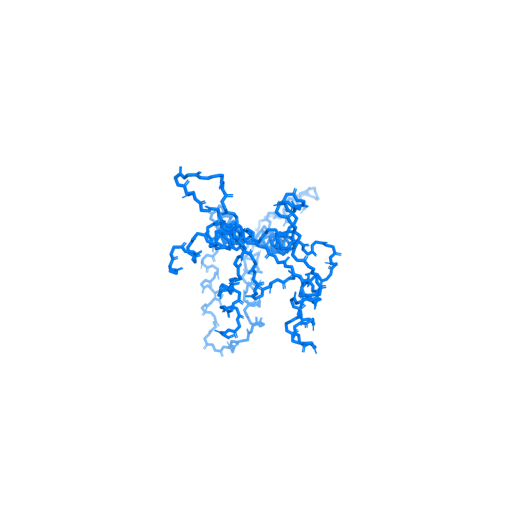66 -7.514 21.467 1.00 84.19 208 CYS A C 1
ATOM 1716 O O . CYS A 1 208 ? -8.508 -6.343 21.107 1.00 84.19 208 CYS A O 1
ATOM 1718 N N . VAL A 1 209 ? -7.655 -8.381 21.542 1.00 83.31 209 VAL A N 1
ATOM 1719 C CA . VAL A 1 209 ? -6.288 -8.071 21.109 1.00 83.31 209 VAL A CA 1
ATOM 1720 C C . VAL A 1 209 ? -6.168 -8.355 19.617 1.00 83.31 209 VAL A C 1
ATOM 1722 O O . VAL A 1 209 ? -6.489 -9.453 19.162 1.00 83.31 209 VAL A O 1
ATOM 1725 N N . LEU A 1 210 ? -5.687 -7.378 18.849 1.00 79.69 210 LEU A N 1
ATOM 1726 C CA . LEU A 1 210 ? -5.552 -7.510 17.403 1.00 79.69 210 LEU A CA 1
ATOM 1727 C C . LEU A 1 210 ? -4.168 -8.066 17.038 1.00 79.69 210 LEU A C 1
ATOM 1729 O O . LEU A 1 210 ? -3.215 -7.318 16.811 1.00 79.69 210 LEU A O 1
ATOM 1733 N N . VAL A 1 211 ? -4.062 -9.395 16.957 1.00 71.25 211 VAL A N 1
ATOM 1734 C CA . VAL A 1 211 ? -2.796 -10.109 16.681 1.00 71.25 211 VAL A CA 1
ATOM 1735 C C . VAL A 1 211 ? -2.187 -9.716 15.328 1.00 71.25 211 VAL A C 1
ATOM 1737 O O . VAL A 1 211 ? -0.968 -9.633 15.202 1.00 71.25 211 VAL A O 1
ATOM 1740 N N . ALA A 1 212 ? -3.015 -9.381 14.332 1.00 69.75 212 ALA A N 1
ATOM 1741 C CA . ALA A 1 212 ? -2.560 -8.933 13.012 1.00 69.75 212 ALA A CA 1
ATOM 1742 C C . ALA A 1 212 ? -1.636 -7.702 13.070 1.00 69.75 212 ALA A C 1
ATOM 1744 O O . ALA A 1 212 ? -0.737 -7.564 12.247 1.00 69.75 212 ALA A O 1
ATOM 1745 N N . ASN A 1 213 ? -1.813 -6.832 14.068 1.00 68.69 213 ASN A N 1
ATOM 1746 C CA . ASN A 1 213 ? -0.982 -5.645 14.255 1.00 68.69 213 ASN A CA 1
ATOM 1747 C C . ASN A 1 213 ? 0.384 -5.963 14.911 1.00 68.69 213 ASN A C 1
ATOM 1749 O O . ASN A 1 213 ? 1.329 -5.179 14.832 1.00 68.69 213 ASN A O 1
ATOM 1753 N N . PHE A 1 214 ? 0.504 -7.133 15.548 1.00 63.34 214 PHE A N 1
ATOM 1754 C CA . PHE A 1 214 ? 1.726 -7.607 16.202 1.00 63.34 214 PHE A CA 1
ATOM 1755 C C . PHE A 1 214 ? 2.704 -8.272 15.221 1.00 63.34 214 PHE A C 1
ATOM 1757 O O . PHE A 1 214 ? 3.913 -8.227 15.430 1.00 63.34 214 PHE A O 1
ATOM 1764 N N . VAL A 1 215 ? 2.203 -8.841 14.118 1.00 53.47 215 VAL A N 1
ATOM 1765 C CA . VAL A 1 215 ? 3.028 -9.514 13.094 1.00 53.47 215 VAL A CA 1
ATOM 1766 C C . VAL A 1 215 ? 4.019 -8.548 12.420 1.00 53.47 215 VAL A C 1
ATOM 1768 O O . VAL A 1 215 ? 5.092 -8.963 11.997 1.00 53.47 215 VAL A O 1
ATOM 1771 N N . SER A 1 216 ? 3.729 -7.245 12.409 1.00 47.75 216 SER A N 1
ATOM 1772 C CA . SER A 1 216 ? 4.643 -6.182 11.959 1.00 47.75 216 SER A CA 1
ATOM 1773 C C . SER A 1 216 ? 5.788 -5.841 12.933 1.00 47.75 216 SER A C 1
ATOM 1775 O O . SER A 1 216 ? 6.640 -5.034 12.578 1.00 47.75 216 SER A O 1
ATOM 1777 N N . LEU A 1 217 ? 5.818 -6.412 14.145 1.00 42.28 217 LEU A N 1
ATOM 1778 C CA . LEU A 1 217 ? 6.802 -6.100 15.199 1.00 42.28 217 LEU A CA 1
ATOM 1779 C C . LEU A 1 217 ? 7.844 -7.207 15.444 1.00 42.28 217 LEU A C 1
ATOM 1781 O O . LEU A 1 217 ? 8.778 -6.982 16.208 1.00 42.28 217 LEU A O 1
ATOM 1785 N N . PHE A 1 218 ? 7.718 -8.370 14.797 1.00 36.47 218 PHE A N 1
ATOM 1786 C CA . PHE A 1 218 ? 8.684 -9.472 14.894 1.00 36.47 218 PHE A CA 1
ATOM 1787 C C . PHE A 1 218 ? 9.179 -9.897 13.507 1.00 36.47 218 PHE A C 1
ATOM 1789 O O . PHE A 1 218 ? 8.890 -10.993 13.022 1.00 36.47 218 PHE A O 1
ATOM 1796 N N . LYS A 1 219 ? 9.936 -9.006 12.867 1.00 35.47 219 LYS A N 1
ATOM 1797 C CA . LYS A 1 219 ? 11.000 -9.367 11.929 1.00 35.47 219 LYS A CA 1
ATOM 1798 C C . LYS A 1 219 ? 12.058 -8.279 11.899 1.00 35.47 219 LYS A C 1
ATOM 1800 O O . LYS A 1 219 ? 11.660 -7.098 11.822 1.00 35.47 219 LYS A O 1
#

InterPro domains:
  IPR000990 Innexin [PF00876] (2-215)
  IPR000990 Innexin [PR01262] (7-16)
  IPR000990 Innexin [PR01262] (37-59)
  IPR000990 Innexin [PR01262] (133-147)
  IPR000990 Innexin [PR01262] (183-192)
  IPR000990 Innexin [PS51013] (1-219)
  IPR000990 Innexin [PTHR11893] (2-215)

pLDDT: mean 72.1, std 13.45, range [35.47, 93.38]

Solvent-accessible surface area (backbone atoms only — not comparable to full-atom values): 13331 Å² total; per-residue (Å²): 112,67,69,59,54,54,48,45,67,73,42,71,27,31,65,75,48,88,91,54,80,83,69,59,83,91,76,50,71,83,75,81,50,53,59,57,59,70,81,47,45,66,62,50,53,51,52,52,51,53,58,56,48,47,52,56,50,50,50,53,51,56,49,70,72,38,94,62,68,55,69,62,48,48,49,58,64,63,70,70,61,92,79,78,76,95,45,77,67,50,58,55,49,51,57,50,48,47,44,51,51,57,41,52,69,66,66,63,91,73,78,98,78,82,67,87,85,45,53,68,64,52,48,49,65,55,39,38,67,50,53,52,49,52,50,48,53,50,50,45,52,51,51,49,52,50,52,56,51,49,51,33,53,72,72,69,45,64,87,43,95,55,41,70,61,54,51,52,48,44,43,72,76,70,39,84,54,22,74,79,70,66,53,79,50,59,57,33,40,30,79,45,73,50,85,51,100,89,56,76,74,50,76,43,80,46,82,45,74,43,64,79,67,50,63,79,74,75,125

Organism: Globodera pallida (NCBI:txid36090)